Protein AF-X0Y6W5-F1 (afdb_monomer_lite)

Secondary structure (DSSP, 8-state):
-HHHHHHHSTT-EEEEETTEEEEPPPGGGTT-HHHHHHHHHT--S---HHHHHHHHHHHHHHHHH-S-HHHHHHHHHHH-GGGHHHHGGGGG-S-HHHHHHHHHHHHHTT-HHHHHHHHHHHH-TT-TTHHHHHHHHHHHS-HHHHHHHHHHHTT-S-HHHHHHHHHHHHHTT-TTSEEEEETTTEEEEEE-S-SS-EEEEE-SSS-EEEEE--

Radius of gyration: 19.81 Å; chains: 1; bounding box: 41×46×53 Å

Organism: NCBI:txid412755

InterPro domains:
  IPR011989 Armadillo-like helical [G3DSA:1.25.10.10] (43-191)
  IPR016024 Armadillo-type fold [SSF48371] (50-172)

pLDDT: mean 93.1, std 5.04, range [63.0, 98.5]

Sequence (214 aa):
IRNRLNGRWDGTAKAVGPGQIILKVPAKYRGQKQRFVSIVKATYLSETREITRERIKTFVRRLAVSEDKYGGEIALEAIGNESVSKLGALLNSSNEEVRLRAGRCMLNLGSDIGLEALRELAMHKGSAYRIEALEAITSAASRNAAAAISRRLLRDEDFAIRLATYEQLRKLDDIAVTQTLIAHNFYLEEIARTEYTAIFVFRSGQPRIVLFGA

Structure (mmCIF, N/CA/C/O backbone):
data_AF-X0Y6W5-F1
#
_entry.id   AF-X0Y6W5-F1
#
loop_
_atom_site.group_PDB
_atom_site.id
_atom_site.type_symbol
_atom_site.label_atom_id
_atom_site.label_alt_id
_atom_site.label_comp_id
_atom_site.label_asym_id
_atom_site.label_entity_id
_atom_site.label_seq_id
_atom_site.pdbx_PDB_ins_code
_atom_site.Cartn_x
_atom_site.Cartn_y
_atom_site.Cartn_z
_atom_site.occupancy
_atom_site.B_iso_or_equiv
_atom_site.auth_seq_id
_atom_site.auth_comp_id
_atom_site.auth_asym_id
_atom_site.auth_atom_id
_atom_site.pdbx_PDB_model_num
ATOM 1 N N . ILE A 1 1 ? -9.917 16.220 18.759 1.00 83.94 1 ILE A N 1
ATOM 2 C CA . ILE A 1 1 ? -9.266 15.424 17.686 1.00 83.94 1 ILE A CA 1
ATOM 3 C C . ILE A 1 1 ? -7.765 15.708 17.623 1.00 83.94 1 ILE A C 1
ATOM 5 O O . ILE A 1 1 ? -6.995 14.762 17.609 1.00 83.94 1 ILE A O 1
ATOM 9 N N . ARG A 1 2 ? -7.341 16.985 17.712 1.00 89.19 2 ARG A N 1
ATOM 10 C CA . ARG A 1 2 ? -5.928 17.417 17.769 1.00 89.19 2 ARG A CA 1
ATOM 11 C C . ARG A 1 2 ? -5.044 16.541 18.664 1.00 89.19 2 ARG A C 1
ATOM 13 O O . ARG A 1 2 ? -4.097 15.950 18.171 1.00 89.19 2 ARG A O 1
ATOM 20 N N . ASN A 1 3 ? -5.369 16.442 19.958 1.00 88.06 3 ASN A N 1
ATOM 21 C CA . ASN A 1 3 ? -4.549 15.696 20.924 1.00 88.06 3 ASN A CA 1
ATOM 22 C C . ASN A 1 3 ? -4.393 14.224 20.535 1.00 88.06 3 ASN A C 1
ATOM 24 O O . ASN A 1 3 ? -3.321 13.662 20.693 1.00 88.06 3 ASN A O 1
ATOM 28 N N . ARG A 1 4 ? -5.444 13.623 19.974 1.00 85.94 4 ARG A N 1
ATOM 29 C CA . ARG A 1 4 ? -5.427 12.232 19.528 1.00 85.94 4 ARG A CA 1
ATOM 30 C C . ARG A 1 4 ? -4.531 12.030 18.310 1.00 85.94 4 ARG A C 1
ATOM 32 O O . ARG A 1 4 ? -3.738 11.099 18.288 1.00 85.94 4 ARG A O 1
ATOM 39 N N . LEU A 1 5 ? -4.629 12.924 17.325 1.00 89.50 5 LEU A N 1
ATOM 40 C CA . LEU A 1 5 ? -3.749 12.896 16.157 1.00 89.50 5 LEU A CA 1
ATOM 41 C C . LEU A 1 5 ? -2.286 13.088 16.568 1.00 89.50 5 LEU A C 1
ATOM 43 O O . LEU A 1 5 ? -1.440 12.336 16.103 1.00 89.50 5 LEU A O 1
ATOM 47 N N . ASN A 1 6 ? -2.007 14.018 17.487 1.00 90.31 6 ASN A N 1
ATOM 48 C CA . ASN A 1 6 ? -0.650 14.265 17.984 1.00 90.31 6 ASN A CA 1
ATOM 49 C C . ASN A 1 6 ? -0.112 13.126 18.854 1.00 90.31 6 ASN A C 1
ATOM 51 O O . ASN A 1 6 ? 1.069 12.823 18.776 1.00 90.31 6 ASN A O 1
ATOM 55 N N . GLY A 1 7 ? -0.970 12.453 19.629 1.00 86.12 7 GLY A N 1
ATOM 56 C CA . GLY A 1 7 ? -0.582 11.266 20.395 1.00 86.12 7 GLY A CA 1
ATOM 57 C C . GLY A 1 7 ? -0.171 10.086 19.512 1.00 86.12 7 GLY A C 1
ATOM 58 O O . GLY A 1 7 ? 0.551 9.204 19.963 1.00 86.12 7 GLY A O 1
ATOM 59 N N . ARG A 1 8 ? -0.606 10.073 18.247 1.00 85.00 8 ARG A N 1
ATOM 60 C CA . ARG A 1 8 ? -0.233 9.045 17.271 1.00 85.00 8 ARG A CA 1
ATOM 61 C C . ARG A 1 8 ? 0.901 9.474 16.345 1.00 85.00 8 ARG A C 1
ATOM 63 O O . ARG A 1 8 ? 1.757 8.664 16.002 1.00 85.00 8 ARG A O 1
ATOM 70 N N . TRP A 1 9 ? 0.879 10.726 15.910 1.00 88.69 9 TRP A N 1
ATOM 71 C CA . TRP A 1 9 ? 1.876 11.315 15.031 1.00 88.69 9 TRP A CA 1
ATOM 72 C C . TRP A 1 9 ? 2.227 12.698 15.553 1.00 88.69 9 TRP A C 1
ATOM 74 O O . TRP A 1 9 ? 1.458 13.649 15.387 1.00 88.69 9 TRP A O 1
ATOM 84 N N . ASP A 1 10 ? 3.400 12.810 16.161 1.00 88.00 10 ASP A N 1
ATOM 85 C CA . ASP A 1 10 ? 3.821 14.056 16.782 1.00 88.00 10 ASP A CA 1
ATOM 86 C C . ASP A 1 10 ? 3.787 15.242 15.796 1.00 88.00 10 ASP A C 1
ATOM 88 O O . ASP A 1 10 ? 4.093 15.113 14.606 1.00 88.00 10 ASP A O 1
ATOM 92 N N . GLY A 1 11 ? 3.324 16.396 16.282 1.00 87.81 11 GLY A N 1
ATOM 93 C CA . GLY A 1 11 ? 3.225 17.636 15.503 1.00 87.81 11 GLY A CA 1
ATOM 94 C C . GLY A 1 11 ? 2.279 17.611 14.289 1.00 87.81 11 GLY A C 1
ATOM 95 O O . GLY A 1 11 ? 2.376 18.488 13.427 1.00 87.81 11 GLY A O 1
ATOM 96 N N . THR A 1 12 ? 1.373 16.635 14.184 1.00 91.88 12 THR A N 1
ATOM 97 C CA . THR A 1 12 ? 0.496 16.460 13.006 1.00 91.88 12 THR A CA 1
ATOM 98 C C . THR A 1 12 ? -0.679 17.430 12.960 1.00 91.88 12 THR A C 1
ATOM 100 O O . THR A 1 12 ? -1.114 17.816 11.878 1.00 91.88 12 THR A O 1
ATOM 103 N N . ALA A 1 13 ? -1.205 17.847 14.108 1.00 93.50 13 ALA A N 1
ATOM 104 C CA . ALA A 1 13 ? -2.370 18.712 14.209 1.00 93.50 13 ALA A CA 1
ATOM 105 C C . ALA A 1 13 ? -2.086 19.941 15.083 1.00 93.50 13 ALA A C 1
ATOM 107 O O . ALA A 1 13 ? -1.722 19.828 16.258 1.00 93.50 13 ALA A O 1
ATOM 108 N N . LYS A 1 14 ? -2.349 21.131 14.533 1.00 93.94 14 LYS A N 1
ATOM 109 C CA . LYS A 1 14 ? -2.293 22.417 15.242 1.00 93.94 14 LYS A CA 1
ATOM 110 C C . LYS A 1 14 ? -3.687 23.038 15.282 1.00 93.94 14 LYS A C 1
ATOM 112 O O . LYS A 1 14 ? -4.319 23.180 14.242 1.00 93.94 14 LYS A O 1
ATOM 117 N N . ALA A 1 15 ? -4.174 23.401 16.468 1.00 91.81 15 ALA A N 1
ATOM 118 C CA . ALA A 1 15 ? -5.422 24.158 16.576 1.00 91.81 15 ALA A CA 1
ATOM 119 C C . ALA A 1 15 ? -5.181 25.615 16.170 1.00 91.81 15 ALA A C 1
ATOM 121 O O . ALA A 1 15 ? -4.195 26.209 16.605 1.00 91.81 15 ALA A O 1
ATOM 122 N N . VAL A 1 16 ? -6.079 26.159 15.350 1.00 92.81 16 VAL A N 1
ATOM 123 C CA . VAL A 1 16 ? -6.047 27.568 14.917 1.00 92.81 16 VAL A CA 1
ATOM 124 C C . VAL A 1 16 ? -7.314 28.337 15.286 1.00 92.81 16 VAL A C 1
ATOM 126 O O . VAL A 1 16 ? -7.308 29.559 15.249 1.00 92.81 16 VAL A O 1
ATOM 129 N N . GLY A 1 17 ? -8.371 27.640 15.710 1.00 88.88 17 GLY A N 1
ATOM 130 C CA . GLY A 1 17 ? -9.592 28.246 16.234 1.00 88.88 17 GLY A CA 1
ATOM 131 C C . GLY A 1 17 ? -10.587 27.197 16.743 1.00 88.88 17 GLY A C 1
ATOM 132 O O . GLY A 1 17 ? -10.319 25.991 16.648 1.00 88.88 17 GLY A O 1
ATOM 133 N N . PRO A 1 18 ? -11.744 27.624 17.278 1.00 83.44 18 PRO A N 1
ATOM 134 C CA . PRO A 1 18 ? -12.827 26.722 17.657 1.00 83.44 18 PRO A CA 1
ATOM 135 C C . PRO A 1 18 ? -13.292 25.904 16.444 1.00 83.44 18 PRO A C 1
ATOM 137 O O . PRO A 1 18 ? -13.688 26.454 15.422 1.00 83.44 18 PRO A O 1
ATOM 140 N N . GLY A 1 19 ? -13.182 24.576 16.527 1.00 85.25 19 GLY A N 1
ATOM 141 C CA . GLY A 1 19 ? -13.566 23.667 15.438 1.00 85.25 19 GLY A CA 1
ATOM 142 C C . GLY A 1 19 ? -12.595 23.596 14.251 1.00 85.25 19 GLY A C 1
ATOM 143 O O . GLY A 1 19 ? -12.837 22.812 13.337 1.00 85.25 19 GLY A O 1
ATOM 144 N N . GLN A 1 20 ? -11.483 24.340 14.261 1.00 90.81 20 GLN A N 1
ATOM 145 C CA . GLN A 1 20 ? -10.524 24.372 13.152 1.00 90.81 20 GLN A CA 1
ATOM 146 C C . GLN A 1 20 ? -9.129 23.895 13.564 1.00 90.81 20 GLN A C 1
ATOM 148 O O . GLN A 1 20 ? -8.540 24.348 14.553 1.00 90.81 20 GLN A O 1
ATOM 153 N N . ILE A 1 21 ? -8.572 22.995 12.754 1.00 91.62 21 ILE A N 1
ATOM 154 C CA . ILE A 1 21 ? -7.198 22.510 12.888 1.00 91.62 21 ILE A CA 1
ATOM 155 C C . ILE A 1 21 ? -6.483 22.568 11.540 1.00 91.62 21 ILE A C 1
ATOM 157 O O . ILE A 1 21 ? -7.069 22.270 10.502 1.00 91.62 21 ILE A O 1
ATOM 161 N N . ILE A 1 22 ? -5.195 22.892 11.574 1.00 93.06 22 ILE A N 1
ATOM 162 C CA . ILE A 1 22 ? -4.280 22.703 10.451 1.00 93.06 22 ILE A CA 1
ATOM 163 C C . ILE A 1 22 ? -3.611 21.341 10.618 1.00 93.06 22 ILE A C 1
ATOM 165 O O . ILE A 1 22 ? -3.130 21.008 11.706 1.00 93.06 22 ILE A O 1
ATOM 169 N N . LEU A 1 23 ? -3.587 20.563 9.534 1.00 93.38 23 LEU A N 1
ATOM 170 C CA . LEU A 1 23 ? -2.983 19.237 9.488 1.00 93.38 23 LEU A CA 1
ATOM 171 C C . LEU A 1 23 ? -1.698 19.255 8.663 1.00 93.38 23 LEU A C 1
ATOM 173 O O . LEU A 1 23 ? -1.691 19.675 7.508 1.00 93.38 23 LEU A O 1
ATOM 177 N N . LYS A 1 24 ? -0.625 18.723 9.241 1.00 93.88 24 LYS A N 1
ATOM 178 C CA . LYS A 1 24 ? 0.606 18.374 8.535 1.00 93.88 24 LYS A CA 1
ATOM 179 C C . LYS A 1 24 ? 0.581 16.876 8.260 1.00 93.88 24 LYS A C 1
ATOM 181 O O . LYS A 1 24 ? 0.540 16.088 9.194 1.00 93.88 24 LYS A O 1
ATOM 186 N N . VAL A 1 25 ? 0.614 16.473 6.990 1.00 93.19 25 VAL A N 1
ATOM 187 C CA . VAL A 1 25 ? 0.600 15.044 6.630 1.00 93.19 25 VAL A CA 1
ATOM 188 C C . VAL A 1 25 ? 1.861 14.359 7.187 1.00 93.19 25 VAL A C 1
ATOM 190 O O . VAL A 1 25 ? 2.970 14.802 6.861 1.00 93.19 25 VAL A O 1
ATOM 193 N N . PRO A 1 26 ? 1.728 13.288 7.997 1.00 92.00 26 PRO A N 1
ATOM 194 C CA . PRO A 1 26 ? 2.876 12.560 8.529 1.00 92.00 26 PRO A CA 1
ATOM 195 C C . PRO A 1 26 ? 3.751 11.982 7.413 1.00 92.00 26 PRO A C 1
ATOM 197 O O . PRO A 1 26 ? 3.249 11.629 6.345 1.00 92.00 26 PRO A O 1
ATOM 200 N N . ALA A 1 27 ? 5.054 11.816 7.674 1.00 88.06 27 ALA A N 1
ATOM 201 C CA . ALA A 1 27 ? 6.004 11.278 6.693 1.00 88.06 27 ALA A CA 1
ATOM 202 C C . ALA A 1 27 ? 5.527 9.944 6.084 1.00 88.06 27 ALA A C 1
ATOM 204 O O . ALA A 1 27 ? 5.554 9.790 4.864 1.00 88.06 27 ALA A O 1
ATOM 205 N N . LYS A 1 28 ? 4.977 9.056 6.927 1.00 87.38 28 LYS A N 1
ATOM 206 C CA . LYS A 1 28 ? 4.400 7.757 6.541 1.00 87.38 28 LYS A CA 1
ATOM 207 C C . LYS A 1 28 ? 3.274 7.849 5.498 1.00 87.38 28 LYS A C 1
ATOM 209 O O . LYS A 1 28 ? 3.091 6.923 4.723 1.00 87.38 28 LYS A O 1
ATOM 214 N N . TYR A 1 29 ? 2.537 8.960 5.441 1.00 90.75 29 TYR A N 1
ATOM 215 C CA . TYR A 1 29 ? 1.404 9.134 4.524 1.00 90.75 29 TYR A CA 1
ATOM 216 C C . TYR A 1 29 ? 1.663 10.152 3.408 1.00 90.75 29 TYR A C 1
ATOM 218 O O . TYR A 1 29 ? 0.723 10.552 2.722 1.00 90.75 29 TYR A O 1
ATOM 226 N N . ARG A 1 30 ? 2.913 10.580 3.173 1.00 87.25 30 ARG A N 1
ATOM 227 C CA . ARG A 1 30 ? 3.224 11.559 2.109 1.00 87.25 30 ARG A CA 1
ATOM 228 C C . ARG A 1 30 ? 2.730 11.116 0.729 1.00 87.25 30 ARG A C 1
ATOM 230 O O . ARG A 1 30 ? 2.167 11.940 0.011 1.00 87.25 30 ARG A O 1
ATOM 237 N N . GLY A 1 31 ? 2.894 9.832 0.401 1.00 85.25 31 GLY A N 1
ATOM 238 C CA . GLY A 1 31 ? 2.380 9.215 -0.830 1.00 85.25 31 GLY A CA 1
ATOM 239 C C . GLY A 1 31 ? 0.903 8.807 -0.770 1.00 85.25 31 GLY A C 1
ATOM 240 O O . GLY A 1 31 ? 0.337 8.418 -1.780 1.00 85.25 31 GLY A O 1
ATOM 241 N N . GLN A 1 32 ? 0.259 8.921 0.397 1.00 90.62 32 GLN A N 1
ATOM 242 C CA . GLN A 1 32 ? -1.095 8.424 0.667 1.00 90.62 32 GLN A CA 1
ATOM 243 C C . GLN A 1 32 ? -1.970 9.497 1.343 1.00 90.62 32 GLN A C 1
ATOM 245 O O . GLN A 1 32 ? -2.695 9.227 2.305 1.00 90.62 32 GLN A O 1
ATOM 250 N N . LYS A 1 33 ? -1.913 10.743 0.853 1.00 92.44 33 LYS A N 1
ATOM 251 C CA . LYS A 1 33 ? -2.606 11.892 1.474 1.00 92.44 33 LYS A CA 1
ATOM 252 C C . LYS A 1 33 ? -4.109 11.653 1.663 1.00 92.44 33 LYS A C 1
ATOM 254 O O . LYS A 1 33 ? -4.640 11.944 2.730 1.00 92.44 33 LYS A O 1
ATOM 259 N N . GLN A 1 34 ? -4.783 11.086 0.659 1.00 92.69 34 GLN A N 1
ATOM 260 C CA . GLN A 1 34 ? -6.224 10.801 0.726 1.00 92.69 34 GLN A CA 1
ATOM 261 C C . GLN A 1 34 ? -6.565 9.745 1.783 1.00 92.69 34 GLN A C 1
ATOM 263 O O . GLN A 1 34 ? -7.557 9.874 2.504 1.00 92.69 34 GLN A O 1
ATOM 268 N N . ARG A 1 35 ? -5.699 8.737 1.942 1.00 93.62 35 ARG A N 1
ATOM 269 C CA . ARG A 1 35 ? -5.831 7.743 3.009 1.00 93.62 35 ARG A CA 1
ATOM 270 C C . ARG A 1 35 ? -5.732 8.408 4.378 1.00 93.62 35 ARG A C 1
ATOM 272 O O . ARG A 1 35 ? -6.602 8.201 5.215 1.00 93.62 35 ARG A O 1
ATOM 279 N N . PHE A 1 36 ? -4.735 9.273 4.578 1.00 94.50 36 PHE A N 1
ATOM 280 C CA . PHE A 1 36 ? -4.583 10.024 5.826 1.00 94.50 36 PHE A CA 1
ATOM 281 C C . PHE A 1 36 ? -5.810 10.885 6.145 1.00 94.50 36 PHE A C 1
ATOM 283 O O . PHE A 1 36 ? -6.306 10.848 7.269 1.00 94.50 36 PHE A O 1
ATOM 290 N N . VAL A 1 37 ? -6.359 11.601 5.158 1.00 94.31 37 VAL A N 1
ATOM 291 C CA . VAL A 1 37 ? -7.607 12.366 5.333 1.00 94.31 37 VAL A CA 1
ATOM 292 C C . VAL A 1 37 ? -8.763 11.454 5.755 1.00 94.31 37 VAL A C 1
ATOM 294 O O . VAL A 1 37 ? -9.530 11.812 6.647 1.00 94.31 37 VAL A O 1
ATOM 297 N N . SER A 1 38 ? -8.871 10.265 5.163 1.00 95.50 38 SER A N 1
ATOM 298 C CA . SER A 1 38 ? -9.908 9.285 5.510 1.00 95.50 38 SER A CA 1
ATOM 299 C C . SER A 1 38 ? -9.754 8.771 6.946 1.00 95.50 38 SER A C 1
ATOM 301 O O . SER A 1 38 ? -10.737 8.702 7.680 1.00 95.50 38 SER A O 1
ATOM 303 N N . ILE A 1 39 ? -8.521 8.518 7.395 1.00 94.75 39 ILE A N 1
ATOM 304 C CA . ILE A 1 39 ? -8.220 8.134 8.784 1.00 94.75 39 ILE A CA 1
ATOM 305 C C . ILE A 1 39 ? -8.596 9.251 9.759 1.00 94.75 39 ILE A C 1
ATOM 307 O O . ILE A 1 39 ? -9.214 8.994 10.792 1.00 94.75 39 ILE A O 1
ATOM 311 N N . VAL A 1 40 ? -8.265 10.504 9.431 1.00 93.88 40 VAL A N 1
ATOM 312 C CA . VAL A 1 40 ? -8.639 11.660 10.257 1.00 93.88 40 VAL A CA 1
ATOM 313 C C . VAL A 1 40 ? -10.160 11.765 10.376 1.00 93.88 40 VAL A C 1
ATOM 315 O O . VAL A 1 40 ? -10.662 11.942 11.483 1.00 93.88 40 VAL A O 1
ATOM 318 N N . LYS A 1 41 ? -10.903 11.591 9.274 1.00 92.81 41 LYS A N 1
ATOM 319 C CA . LYS A 1 41 ? -12.378 11.584 9.281 1.00 92.81 41 LYS A CA 1
ATOM 320 C C . LYS A 1 41 ? -12.966 10.434 10.107 1.00 92.81 41 LYS A C 1
ATOM 322 O O . LYS A 1 41 ? -14.010 10.611 10.721 1.00 92.81 41 LYS A O 1
ATOM 327 N N . ALA A 1 42 ? -12.293 9.286 10.151 1.00 92.94 42 ALA A N 1
ATOM 328 C CA . ALA A 1 42 ? -12.705 8.119 10.931 1.00 92.94 42 ALA A CA 1
ATOM 329 C C . ALA A 1 42 ? -12.233 8.147 12.402 1.00 92.94 42 ALA A C 1
ATOM 331 O O . ALA A 1 42 ? -12.511 7.220 13.160 1.00 92.94 42 ALA A O 1
ATOM 332 N N . THR A 1 43 ? -11.505 9.184 12.827 1.00 90.44 43 THR A N 1
ATOM 333 C CA . THR A 1 43 ? -10.947 9.277 14.182 1.00 90.44 43 THR A CA 1
ATOM 334 C C . THR A 1 43 ? -11.996 9.761 15.189 1.00 90.44 43 THR A C 1
ATOM 336 O O . THR A 1 43 ? -12.497 10.881 15.094 1.00 90.44 43 THR A O 1
ATOM 339 N N . TYR A 1 44 ? -12.273 8.956 16.217 1.00 82.12 44 TYR A N 1
ATOM 340 C CA . TYR A 1 44 ? -13.248 9.277 17.266 1.00 82.12 44 TYR A CA 1
ATOM 341 C C . TYR A 1 44 ? -12.639 10.058 18.446 1.00 82.12 44 TYR A C 1
ATOM 343 O O . TYR A 1 44 ? -11.449 9.961 18.747 1.00 82.12 44 TYR A O 1
ATOM 351 N N . LEU A 1 45 ? -13.469 10.855 19.130 1.00 74.25 45 LEU A N 1
ATOM 352 C CA . LEU A 1 45 ? -13.055 11.704 20.260 1.00 74.25 45 LEU A CA 1
ATOM 353 C C . LEU A 1 45 ? -13.178 11.024 21.626 1.00 74.25 45 LEU A C 1
ATOM 355 O O . LEU A 1 45 ? -12.336 11.266 22.487 1.00 74.25 45 LEU A O 1
ATOM 359 N N . SER A 1 46 ? -14.204 10.192 21.806 1.00 63.00 46 SER A N 1
ATOM 360 C CA . SER A 1 46 ? -14.577 9.612 23.100 1.00 63.00 46 SER A CA 1
ATOM 361 C C . SER A 1 46 ? -14.471 8.094 23.046 1.00 63.00 46 SER A C 1
ATOM 363 O O . SER A 1 46 ? -15.095 7.458 22.185 1.00 63.00 46 SER A O 1
ATOM 365 N N . GLU A 1 47 ? -13.675 7.529 23.952 1.00 68.94 47 GLU A N 1
ATOM 366 C CA . GLU A 1 47 ? -13.382 6.099 24.011 1.00 68.94 47 GLU A CA 1
ATOM 367 C C . GLU A 1 47 ? -13.246 5.635 25.458 1.00 68.94 47 GLU A C 1
ATOM 369 O O . GLU A 1 47 ? -12.270 5.945 26.138 1.00 68.94 47 GLU A O 1
ATOM 374 N N . THR A 1 48 ? -14.229 4.865 25.922 1.00 84.94 48 THR A N 1
ATOM 375 C CA . THR A 1 48 ? -13.972 3.869 26.963 1.00 84.94 48 THR A CA 1
ATOM 376 C C . THR A 1 48 ? -13.419 2.611 26.295 1.00 84.94 48 THR A C 1
ATOM 378 O O . THR A 1 48 ? -13.647 2.377 25.102 1.00 84.94 48 THR A O 1
ATOM 381 N N . ARG A 1 49 ? -12.704 1.774 27.054 1.00 85.69 49 ARG A N 1
ATOM 382 C CA . ARG A 1 49 ? -12.138 0.519 26.529 1.00 85.69 49 ARG A CA 1
ATOM 383 C C . ARG A 1 49 ? -13.225 -0.395 25.958 1.00 85.69 49 ARG A C 1
ATOM 385 O O . ARG A 1 49 ? -12.998 -1.080 24.963 1.00 85.69 49 ARG A O 1
ATOM 392 N N . GLU A 1 50 ? -14.407 -0.381 26.559 1.00 89.12 50 GLU A N 1
ATOM 393 C CA . GLU A 1 50 ? -15.578 -1.148 26.141 1.00 89.12 50 GLU A CA 1
ATOM 394 C C . GLU A 1 50 ? -16.079 -0.679 24.770 1.00 89.12 50 GLU A C 1
ATOM 396 O O . GLU A 1 50 ? -16.235 -1.497 23.863 1.00 89.12 50 GLU A O 1
ATOM 401 N N . ILE A 1 51 ? -16.237 0.636 24.574 1.00 90.12 51 ILE A N 1
ATOM 402 C CA . ILE A 1 51 ? -16.675 1.209 23.291 1.00 90.12 51 ILE A CA 1
ATOM 403 C C . ILE A 1 51 ? -15.659 0.901 22.187 1.00 90.12 51 ILE A C 1
ATOM 405 O O . ILE A 1 51 ? -16.049 0.525 21.080 1.00 90.12 51 ILE A O 1
ATOM 409 N N . THR A 1 52 ? -14.360 1.020 22.471 1.00 90.69 52 THR A N 1
ATOM 410 C CA . THR A 1 52 ? -13.311 0.686 21.497 1.00 90.69 52 THR A CA 1
ATOM 411 C C . THR A 1 52 ? -13.378 -0.788 21.100 1.00 90.69 52 THR A C 1
ATOM 413 O O . THR A 1 52 ? -13.350 -1.099 19.909 1.00 90.69 52 THR A O 1
ATOM 416 N N . ARG A 1 53 ? -13.540 -1.710 22.058 1.00 92.38 53 ARG A N 1
ATOM 417 C CA . ARG A 1 53 ? -13.670 -3.148 21.760 1.00 92.38 53 ARG A CA 1
ATOM 418 C C . ARG A 1 53 ? -14.871 -3.447 20.864 1.00 92.38 53 ARG A C 1
ATOM 420 O O . ARG A 1 53 ? -14.721 -4.196 19.899 1.00 92.38 53 ARG A O 1
ATOM 427 N N . GLU A 1 54 ? -16.030 -2.852 21.137 1.00 93.44 54 GLU A N 1
ATOM 428 C CA . GLU A 1 54 ? -17.226 -3.046 20.305 1.00 93.44 54 GLU A CA 1
ATOM 429 C C . GLU A 1 54 ? -17.076 -2.430 18.907 1.00 93.44 54 GLU A C 1
ATOM 431 O O . GLU A 1 54 ? -17.471 -3.040 17.908 1.00 93.44 54 GLU A O 1
ATOM 436 N N . ARG A 1 55 ? -16.408 -1.275 18.793 1.00 94.00 55 ARG A N 1
ATOM 437 C CA . ARG A 1 55 ? -16.053 -0.687 17.492 1.00 94.00 55 ARG A CA 1
ATOM 438 C C . ARG A 1 55 ? -15.115 -1.588 16.698 1.00 94.00 55 ARG A C 1
ATOM 440 O O . ARG A 1 55 ? -15.381 -1.836 15.526 1.00 94.00 55 ARG A O 1
ATOM 447 N N . ILE A 1 56 ? -14.062 -2.121 17.323 1.00 95.56 56 ILE A N 1
ATOM 448 C CA . ILE A 1 56 ? -13.138 -3.056 16.665 1.00 95.56 56 ILE A CA 1
ATOM 449 C C . ILE A 1 56 ? -13.912 -4.266 16.140 1.00 95.56 56 ILE A C 1
ATOM 451 O O . ILE A 1 56 ? -13.779 -4.595 14.965 1.00 95.56 56 ILE A O 1
ATOM 455 N N . LYS A 1 57 ? -14.763 -4.898 16.961 1.00 96.06 57 LYS A N 1
ATOM 456 C CA . LYS A 1 57 ? -15.603 -6.028 16.519 1.00 96.06 57 LYS A CA 1
ATOM 457 C C . LYS A 1 57 ? -16.473 -5.652 15.317 1.00 96.06 57 LYS A C 1
ATOM 459 O O . LYS A 1 57 ? -16.518 -6.391 14.335 1.00 96.06 57 LYS A O 1
ATOM 464 N N . THR A 1 58 ? -17.122 -4.491 15.380 1.00 96.06 58 THR A N 1
ATOM 465 C CA . THR A 1 58 ? -17.995 -3.985 14.314 1.00 96.06 58 THR A CA 1
ATOM 466 C C . THR A 1 58 ? -17.230 -3.785 13.009 1.00 96.06 58 THR A C 1
ATOM 468 O O . THR A 1 58 ? -17.661 -4.266 11.962 1.00 96.06 58 THR A O 1
ATOM 471 N N . PHE A 1 59 ? -16.074 -3.122 13.050 1.00 97.06 59 PHE A N 1
ATOM 472 C CA . PHE A 1 59 ? -15.303 -2.840 11.841 1.00 97.06 59 PHE A CA 1
ATOM 473 C C . PHE A 1 59 ? -14.553 -4.058 11.303 1.00 97.06 59 PHE A C 1
ATOM 475 O O . PHE A 1 59 ? -14.429 -4.183 10.089 1.00 97.06 59 PHE A O 1
ATOM 482 N N . VAL A 1 60 ? -14.136 -4.995 12.160 1.00 97.50 60 VAL A N 1
ATOM 483 C CA . VAL A 1 60 ? -13.618 -6.306 11.732 1.00 97.50 60 VAL A CA 1
ATOM 484 C C . VAL A 1 60 ? -14.692 -7.072 10.967 1.00 97.50 60 VAL A C 1
ATOM 486 O O . VAL A 1 60 ? -14.429 -7.558 9.870 1.00 97.50 60 VAL A O 1
ATOM 489 N N . ARG A 1 61 ? -15.928 -7.114 11.485 1.00 96.69 61 ARG A N 1
ATOM 490 C CA . ARG A 1 61 ? -17.059 -7.716 10.766 1.00 96.69 61 ARG A CA 1
ATOM 491 C C . ARG A 1 61 ? -17.329 -6.989 9.449 1.00 96.69 61 ARG A C 1
ATOM 493 O O . ARG A 1 61 ? -17.524 -7.642 8.431 1.00 96.69 61 ARG A O 1
ATOM 500 N N . ARG A 1 62 ? -17.302 -5.653 9.448 1.00 96.88 62 ARG A N 1
ATOM 501 C CA . ARG A 1 62 ? -17.477 -4.853 8.228 1.00 96.88 62 ARG A CA 1
ATOM 502 C C . ARG A 1 62 ? -16.424 -5.196 7.173 1.00 96.88 62 ARG A C 1
ATOM 504 O O . ARG A 1 62 ? -16.790 -5.470 6.040 1.00 96.88 62 ARG A O 1
ATOM 511 N N . LEU A 1 63 ? -15.147 -5.250 7.548 1.00 97.38 63 LEU A N 1
ATOM 512 C CA . LEU A 1 63 ? -14.061 -5.633 6.643 1.00 97.38 63 LEU A CA 1
ATOM 513 C C . LEU A 1 63 ? -14.250 -7.065 6.118 1.00 97.38 63 LEU A C 1
ATOM 515 O O . LEU A 1 63 ? -14.004 -7.313 4.946 1.00 97.38 63 LEU A O 1
ATOM 519 N N . ALA A 1 64 ? -14.739 -7.987 6.950 1.00 97.00 64 ALA A N 1
ATOM 520 C CA . ALA A 1 64 ? -14.912 -9.387 6.574 1.00 97.00 64 ALA A CA 1
ATOM 521 C C . ALA A 1 64 ? -16.059 -9.639 5.579 1.00 97.00 64 ALA A C 1
ATOM 523 O O . ALA A 1 64 ? -15.887 -10.435 4.659 1.00 97.00 64 ALA A O 1
ATOM 524 N N . VAL A 1 65 ? -17.228 -9.013 5.772 1.00 95.69 65 VAL A N 1
ATOM 525 C CA . VAL A 1 65 ? -18.458 -9.410 5.050 1.00 95.69 65 VAL A CA 1
ATOM 526 C C . VAL A 1 65 ? -19.232 -8.270 4.383 1.00 95.69 65 VAL A C 1
ATOM 528 O O . VAL A 1 65 ? -20.187 -8.542 3.666 1.00 95.69 65 VAL A O 1
ATOM 531 N N . SER A 1 66 ? -18.874 -7.003 4.607 1.00 94.00 66 SER A N 1
ATOM 532 C CA . SER A 1 66 ? -19.572 -5.869 3.980 1.00 94.00 66 SER A CA 1
ATOM 533 C C . SER A 1 66 ? -19.098 -5.627 2.545 1.00 94.00 66 SER A C 1
ATOM 535 O O . SER A 1 66 ? -17.999 -6.026 2.156 1.00 94.00 66 SER A O 1
ATOM 537 N N . GLU A 1 67 ? -19.904 -4.900 1.775 1.00 92.19 67 GLU A N 1
ATOM 538 C CA . GLU A 1 67 ? -19.466 -4.274 0.525 1.00 92.19 67 GLU A CA 1
ATOM 539 C C . GLU A 1 67 ? -18.439 -3.164 0.796 1.00 92.19 67 GLU A C 1
ATOM 541 O O . GLU A 1 67 ? -17.395 -3.115 0.150 1.00 92.19 67 GLU A O 1
ATOM 546 N N . ASP A 1 68 ? -18.658 -2.333 1.826 1.00 94.12 68 ASP A N 1
ATOM 547 C CA . ASP A 1 68 ? -17.713 -1.278 2.211 1.00 94.12 68 ASP A CA 1
ATOM 548 C C . ASP A 1 68 ? -16.612 -1.807 3.142 1.00 94.12 68 ASP A C 1
ATOM 550 O O . ASP A 1 68 ? -16.519 -1.456 4.328 1.00 94.12 68 ASP A O 1
ATOM 554 N N . LYS A 1 69 ? -15.760 -2.680 2.597 1.00 95.75 69 LYS A N 1
ATOM 555 C CA . LYS A 1 69 ? -14.588 -3.200 3.313 1.00 95.75 69 LYS A CA 1
ATOM 556 C C . LYS A 1 69 ? -13.525 -2.122 3.528 1.00 95.75 69 LYS A C 1
ATOM 558 O O . LYS A 1 69 ? -12.835 -2.148 4.546 1.00 95.75 69 LYS A O 1
ATOM 563 N N . TYR A 1 70 ? -13.418 -1.158 2.608 1.00 94.75 70 TYR A N 1
ATOM 564 C CA . TYR A 1 70 ? -12.483 -0.034 2.718 1.00 94.75 70 TYR A CA 1
ATOM 565 C C . TYR A 1 70 ? -12.795 0.855 3.927 1.00 94.75 70 TYR A C 1
ATOM 567 O O . TYR A 1 70 ? -11.895 1.185 4.696 1.00 94.75 70 TYR A O 1
ATOM 575 N N . GLY A 1 71 ? -14.064 1.192 4.160 1.00 95.62 71 GLY A N 1
ATOM 576 C CA . GLY A 1 71 ? -14.476 1.943 5.343 1.00 95.62 71 GLY A CA 1
ATOM 577 C C . GLY A 1 71 ? -14.164 1.203 6.646 1.00 95.62 71 GLY A C 1
ATOM 578 O O . GLY A 1 71 ? -13.732 1.826 7.617 1.00 95.62 71 GLY A O 1
ATOM 579 N N . GLY A 1 72 ? -14.320 -0.128 6.666 1.00 96.56 72 GLY A N 1
ATOM 580 C CA . GLY A 1 72 ? -13.901 -0.970 7.794 1.00 96.56 72 GLY A CA 1
ATOM 581 C C . GLY A 1 72 ? -12.391 -0.915 8.041 1.00 96.56 72 GLY A C 1
ATOM 582 O O . GLY A 1 72 ? -11.955 -0.694 9.168 1.00 96.56 72 GLY A O 1
ATOM 583 N N . GLU A 1 73 ? -11.599 -1.040 6.979 1.00 97.44 73 GLU A N 1
ATOM 584 C CA . GLU A 1 73 ? -10.138 -0.931 7.003 1.00 97.44 73 GLU A CA 1
ATOM 585 C C . GLU A 1 73 ? -9.664 0.424 7.555 1.00 97.44 73 GLU A C 1
ATOM 587 O O . GLU A 1 73 ? -8.864 0.469 8.487 1.00 97.44 73 GLU A O 1
ATOM 592 N N . ILE A 1 74 ? -10.202 1.532 7.036 1.00 97.38 74 ILE A N 1
ATOM 593 C CA . ILE A 1 74 ? -9.847 2.888 7.478 1.00 97.38 74 ILE A CA 1
ATOM 594 C C . ILE A 1 74 ? -10.230 3.122 8.940 1.00 97.38 74 ILE A C 1
ATOM 596 O O . ILE A 1 74 ? -9.464 3.740 9.680 1.00 97.38 74 ILE A O 1
ATOM 600 N N . ALA A 1 75 ? -11.389 2.627 9.376 1.00 96.06 75 ALA A N 1
ATOM 601 C CA . ALA A 1 75 ? -11.826 2.776 10.758 1.00 96.06 75 ALA A CA 1
ATOM 602 C C . ALA A 1 75 ? -10.942 1.985 11.737 1.00 96.06 75 ALA A C 1
ATOM 604 O O . ALA A 1 75 ? -10.577 2.507 12.791 1.00 96.06 75 ALA A O 1
ATOM 605 N N . LEU A 1 76 ? -10.540 0.759 11.383 1.00 96.50 76 LEU A N 1
ATOM 606 C CA 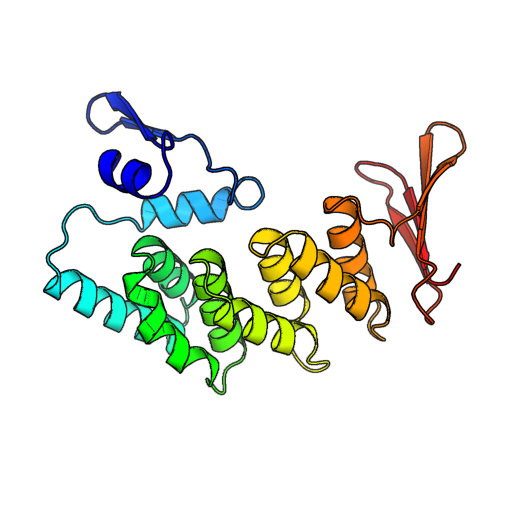. LEU A 1 76 ? -9.603 -0.040 12.185 1.00 96.50 76 LEU A CA 1
ATOM 607 C C . LEU A 1 76 ? -8.225 0.616 12.239 1.00 96.50 76 LEU A C 1
ATOM 609 O O . LEU A 1 76 ? -7.641 0.749 13.317 1.00 96.50 76 LEU A O 1
ATOM 613 N N . GLU A 1 77 ? -7.746 1.120 11.101 1.00 95.62 77 GLU A N 1
ATOM 614 C CA . GLU A 1 77 ? -6.502 1.873 11.057 1.00 95.62 77 GLU A CA 1
ATOM 615 C C . GLU A 1 77 ? -6.598 3.132 11.916 1.00 95.62 77 GLU A C 1
ATOM 617 O O . GLU A 1 77 ? -5.635 3.428 12.612 1.00 95.62 77 GLU A O 1
ATOM 622 N N . ALA A 1 78 ? -7.730 3.844 11.941 1.00 94.12 78 ALA A N 1
ATOM 623 C CA . ALA A 1 78 ? -7.951 5.022 12.785 1.00 94.12 78 ALA A CA 1
ATOM 624 C C . ALA A 1 78 ? -7.952 4.707 14.289 1.00 94.12 78 ALA A C 1
ATOM 626 O O . ALA A 1 78 ? -7.403 5.497 15.063 1.00 94.12 78 ALA A O 1
ATOM 627 N N . ILE A 1 79 ? -8.498 3.554 14.690 1.00 92.94 79 ILE A N 1
ATOM 628 C CA . ILE A 1 79 ? -8.435 3.061 16.075 1.00 92.94 79 ILE A CA 1
ATOM 629 C C . ILE A 1 79 ? -6.978 2.805 16.481 1.00 92.94 79 ILE A C 1
ATOM 631 O O . ILE A 1 79 ? -6.544 3.279 17.528 1.00 92.94 79 ILE A O 1
ATOM 635 N N . GLY A 1 80 ? -6.194 2.144 15.625 1.00 91.81 80 GLY A N 1
ATOM 636 C CA . GLY A 1 80 ? -4.768 1.913 15.856 1.00 91.81 80 GLY A CA 1
ATOM 637 C C . GLY A 1 80 ? -4.447 0.496 16.338 1.00 91.81 80 GLY A C 1
ATOM 638 O O . GLY A 1 80 ? -5.164 -0.457 16.028 1.00 91.81 80 GLY A O 1
ATOM 639 N N . ASN A 1 81 ? -3.350 0.353 17.089 1.00 91.69 81 ASN A N 1
ATOM 640 C CA . ASN A 1 81 ? -2.731 -0.943 17.410 1.00 91.69 81 ASN A CA 1
ATOM 641 C C . ASN A 1 81 ? -3.639 -1.914 18.180 1.00 91.69 81 ASN A C 1
ATOM 643 O O . ASN A 1 81 ? -3.469 -3.125 18.074 1.00 91.69 81 ASN A O 1
ATOM 647 N N . GLU A 1 82 ? -4.648 -1.408 18.890 1.00 91.56 82 GLU A N 1
ATOM 648 C CA . GLU A 1 82 ? -5.644 -2.232 19.588 1.00 91.56 82 GLU A CA 1
ATOM 649 C C . GLU A 1 82 ? -6.424 -3.153 18.629 1.00 91.56 82 GLU A C 1
ATOM 651 O O . GLU A 1 82 ? -6.880 -4.226 19.028 1.00 91.56 82 GLU A O 1
ATOM 656 N N . SER A 1 83 ? -6.532 -2.778 17.348 1.00 93.50 83 SER A N 1
ATOM 657 C CA . SER A 1 83 ? -7.214 -3.569 16.316 1.00 93.50 83 SER A CA 1
ATOM 658 C C . SER A 1 83 ? -6.382 -4.732 15.754 1.00 93.50 83 SER A C 1
ATOM 660 O O . SER A 1 83 ? -6.960 -5.693 15.240 1.00 93.50 83 SER A O 1
ATOM 662 N N . VAL A 1 84 ? -5.047 -4.698 15.883 1.00 94.06 84 VAL A N 1
ATOM 663 C CA . VAL A 1 84 ? -4.120 -5.637 15.213 1.00 94.06 84 VAL A CA 1
ATOM 664 C C . VAL A 1 84 ? -4.416 -7.090 15.581 1.00 94.06 84 VAL A C 1
ATOM 666 O O . VAL A 1 84 ? -4.483 -7.949 14.705 1.00 94.06 84 VAL A O 1
ATOM 669 N N . SER A 1 85 ? -4.679 -7.360 16.863 1.00 91.19 85 SER A N 1
ATOM 670 C CA . SER A 1 85 ? -4.974 -8.717 17.348 1.00 91.19 85 SER A CA 1
ATOM 671 C C . SER A 1 85 ? -6.209 -9.345 16.689 1.00 91.19 85 SER A C 1
ATOM 673 O O . SER A 1 85 ? -6.246 -10.552 16.469 1.00 91.19 85 SER A O 1
ATOM 675 N N . LYS A 1 86 ? -7.222 -8.538 16.351 1.00 94.38 86 LYS A N 1
ATOM 676 C CA . LYS A 1 86 ? -8.459 -9.016 15.717 1.00 94.38 86 LYS A CA 1
ATOM 677 C C . LYS A 1 86 ? -8.354 -9.085 14.196 1.00 94.38 86 LYS A C 1
ATOM 679 O O . LYS A 1 86 ? -9.044 -9.903 13.595 1.00 94.38 86 LYS A O 1
ATOM 684 N N . LEU A 1 87 ? -7.482 -8.280 13.589 1.00 95.12 87 LEU A N 1
ATOM 685 C CA . LEU A 1 87 ? -7.205 -8.318 12.151 1.00 95.12 87 LEU A CA 1
ATOM 686 C C . LEU A 1 87 ? -6.511 -9.616 11.720 1.00 95.12 87 LEU A C 1
ATOM 688 O O . LEU A 1 87 ? -6.799 -10.108 10.634 1.00 95.12 87 LEU A O 1
ATOM 692 N N . GLY A 1 88 ? -5.668 -10.206 12.575 1.00 93.88 88 GLY A N 1
ATOM 693 C CA . GLY A 1 88 ? -4.927 -11.432 12.247 1.00 93.88 88 GLY A CA 1
ATOM 694 C C . GLY A 1 88 ? -5.815 -12.603 11.806 1.00 93.88 88 GLY A C 1
ATOM 695 O O . GLY A 1 88 ? -5.448 -13.343 10.901 1.00 93.88 88 GLY A O 1
ATOM 696 N N . ALA A 1 89 ? -7.025 -12.728 12.362 1.00 92.75 89 ALA A N 1
ATOM 697 C CA . ALA A 1 89 ? -7.975 -13.771 11.962 1.00 92.75 89 ALA A CA 1
ATOM 698 C C . ALA A 1 89 ? -8.453 -13.630 10.503 1.00 92.75 89 ALA A C 1
ATOM 700 O O . ALA A 1 89 ? -8.776 -14.626 9.859 1.00 92.75 89 ALA A O 1
ATOM 701 N N . LEU A 1 90 ? -8.483 -12.405 9.967 1.00 97.12 90 LEU A N 1
ATOM 702 C CA . LEU A 1 90 ? -8.938 -12.122 8.603 1.00 97.12 90 LEU A CA 1
ATOM 703 C C . LEU A 1 90 ? -7.886 -12.468 7.544 1.00 97.12 90 LEU A C 1
ATOM 705 O O . LEU A 1 90 ? -8.234 -12.606 6.373 1.00 97.12 90 LEU A O 1
ATOM 709 N N . LEU A 1 91 ? -6.623 -12.654 7.944 1.00 96.75 91 LEU A N 1
ATOM 710 C CA . LEU A 1 91 ? -5.549 -13.065 7.036 1.00 96.75 91 LEU A CA 1
ATOM 711 C C . LEU A 1 91 ? -5.741 -14.489 6.502 1.00 96.75 91 LEU A C 1
ATOM 713 O O . LEU A 1 91 ? -5.219 -14.801 5.444 1.00 96.75 91 LEU A O 1
ATOM 717 N N . ASN A 1 92 ? -6.547 -15.317 7.171 1.00 94.50 92 ASN A N 1
ATOM 718 C CA . ASN A 1 92 ? -6.905 -16.665 6.716 1.00 94.50 92 ASN A CA 1
ATOM 719 C C . ASN A 1 92 ? -8.274 -16.720 6.012 1.00 94.50 92 ASN A C 1
ATOM 721 O O . ASN A 1 92 ? -8.818 -17.800 5.790 1.00 94.50 92 ASN A O 1
ATOM 725 N N . SER A 1 93 ? -8.872 -15.568 5.690 1.00 96.75 93 SER A N 1
ATOM 726 C CA . SER A 1 93 ? -10.142 -15.517 4.958 1.00 96.75 93 SER A CA 1
ATOM 727 C C . SER A 1 93 ? -10.003 -16.166 3.582 1.00 96.75 93 SER A C 1
ATOM 729 O O . SER A 1 93 ? -8.999 -15.953 2.904 1.00 96.75 93 SER A O 1
ATOM 731 N N . SER A 1 94 ? -11.029 -16.881 3.115 1.00 95.06 94 SER A N 1
ATOM 732 C CA . SER A 1 94 ? -11.076 -17.387 1.736 1.00 95.06 94 SER A CA 1
ATOM 733 C C . SER A 1 94 ? -11.150 -16.258 0.701 1.00 95.06 94 SER A C 1
ATOM 735 O O . SER A 1 94 ? -10.691 -16.425 -0.427 1.00 95.06 94 SER A O 1
ATOM 737 N N . ASN A 1 95 ? -11.656 -15.085 1.091 1.00 96.75 95 ASN A N 1
ATOM 738 C CA . ASN A 1 95 ? -11.747 -13.912 0.230 1.00 96.75 95 ASN A CA 1
ATOM 739 C C . ASN A 1 95 ? -10.415 -13.136 0.205 1.00 96.75 95 ASN A C 1
ATOM 741 O O . ASN A 1 95 ? -9.988 -12.585 1.223 1.00 96.75 95 ASN A O 1
ATOM 745 N N . GLU A 1 96 ? -9.786 -13.055 -0.970 1.00 96.94 96 GLU A N 1
ATOM 746 C CA . GLU A 1 96 ? -8.521 -12.336 -1.184 1.00 96.94 96 GLU A CA 1
ATOM 747 C C . GLU A 1 96 ? -8.586 -10.845 -0.851 1.00 96.94 96 GLU A C 1
ATOM 749 O O . GLU A 1 96 ? -7.647 -10.316 -0.257 1.00 96.94 96 GLU A O 1
ATOM 754 N N . GLU A 1 97 ? -9.698 -10.174 -1.158 1.00 97.62 97 GLU A N 1
ATOM 755 C CA . GLU A 1 97 ? -9.889 -8.757 -0.839 1.00 97.62 97 GLU A CA 1
ATOM 756 C C . GLU A 1 97 ? -9.814 -8.530 0.676 1.00 97.62 97 GLU A C 1
ATOM 758 O O . GLU A 1 97 ? -9.213 -7.570 1.159 1.00 97.62 97 GLU A O 1
ATOM 763 N N . VAL A 1 98 ? -10.405 -9.444 1.450 1.00 98.25 98 VAL A N 1
ATOM 764 C CA . VAL A 1 98 ? -10.384 -9.391 2.916 1.00 98.25 98 VAL A CA 1
ATOM 765 C C . VAL A 1 98 ? -8.953 -9.554 3.427 1.00 98.25 98 VAL A C 1
ATOM 767 O O . VAL A 1 98 ? -8.521 -8.759 4.266 1.00 98.25 98 VAL A O 1
ATOM 770 N N . ARG A 1 99 ? -8.198 -10.525 2.888 1.00 98.12 99 ARG A N 1
ATOM 771 C CA . ARG A 1 99 ? -6.785 -10.741 3.248 1.00 98.12 99 ARG A CA 1
ATOM 772 C C . ARG A 1 99 ? -5.931 -9.517 2.927 1.00 98.12 99 ARG A C 1
ATOM 774 O O . ARG A 1 99 ? -5.181 -9.058 3.786 1.00 98.12 99 ARG A O 1
ATOM 781 N N . LEU A 1 100 ? -6.098 -8.945 1.734 1.00 98.44 100 LEU A N 1
ATOM 782 C CA . LEU A 1 100 ? -5.392 -7.745 1.284 1.00 98.44 100 LEU A CA 1
ATOM 783 C C . LEU A 1 100 ? -5.622 -6.569 2.234 1.00 98.44 100 LEU A C 1
ATOM 785 O O . LEU A 1 100 ? -4.674 -5.942 2.705 1.00 98.44 100 LEU A O 1
ATOM 789 N N . ARG A 1 101 ? -6.888 -6.266 2.534 1.00 98.19 101 ARG A N 1
ATOM 790 C CA . ARG A 1 101 ? -7.254 -5.119 3.373 1.00 98.19 101 ARG A CA 1
ATOM 791 C C . ARG A 1 101 ? -6.791 -5.298 4.812 1.00 98.19 101 ARG A C 1
ATOM 793 O O . ARG A 1 101 ? -6.266 -4.354 5.403 1.00 98.19 101 ARG A O 1
ATOM 800 N N . ALA A 1 102 ? -6.934 -6.504 5.361 1.00 98.31 102 ALA A N 1
ATOM 801 C CA . ALA A 1 102 ? -6.427 -6.828 6.688 1.00 98.31 102 ALA A CA 1
ATOM 802 C C . ALA A 1 102 ? -4.896 -6.701 6.748 1.00 98.31 102 ALA A C 1
ATOM 804 O O . ALA A 1 102 ? -4.383 -6.010 7.630 1.00 98.31 102 ALA A O 1
ATOM 805 N N . GLY A 1 103 ? -4.178 -7.267 5.771 1.00 98.31 103 GLY A N 1
ATOM 806 C CA . GLY A 1 103 ? -2.721 -7.175 5.658 1.00 98.31 103 GLY A CA 1
ATOM 807 C C . GLY A 1 103 ? -2.231 -5.733 5.523 1.00 98.31 103 GLY A C 1
ATOM 808 O O . GLY A 1 103 ? -1.340 -5.314 6.262 1.00 98.31 103 GLY A O 1
ATOM 809 N N . ARG A 1 104 ? -2.875 -4.925 4.670 1.00 97.94 104 ARG A N 1
ATOM 810 C CA . ARG A 1 104 ? -2.568 -3.493 4.502 1.00 97.94 104 ARG A CA 1
ATOM 811 C C . ARG A 1 104 ? -2.802 -2.694 5.775 1.00 97.94 104 ARG A C 1
ATOM 813 O O . ARG A 1 104 ? -1.930 -1.918 6.164 1.00 97.94 104 ARG A O 1
ATOM 820 N N . CYS A 1 105 ? -3.930 -2.902 6.451 1.00 97.88 105 CYS A N 1
ATOM 821 C CA . CYS A 1 105 ? -4.198 -2.259 7.735 1.00 97.88 105 CYS A CA 1
ATOM 822 C C . CYS A 1 105 ? -3.138 -2.650 8.777 1.00 97.88 105 CYS A C 1
ATOM 824 O O . CYS A 1 105 ? -2.569 -1.783 9.435 1.00 97.88 105 CYS A O 1
ATOM 826 N N . MET A 1 106 ? -2.818 -3.941 8.900 1.00 97.94 106 MET A N 1
ATOM 827 C CA . MET A 1 106 ? -1.805 -4.437 9.836 1.00 97.94 106 MET A CA 1
ATOM 828 C C . MET A 1 106 ? -0.413 -3.866 9.541 1.00 97.94 106 MET A C 1
ATOM 830 O O . MET A 1 106 ? 0.256 -3.396 10.462 1.00 97.94 106 MET A O 1
ATOM 834 N N . LEU A 1 107 ? -0.003 -3.806 8.272 1.00 97.19 107 LEU A N 1
ATOM 835 C CA . LEU A 1 107 ? 1.269 -3.208 7.864 1.00 97.19 107 LEU A CA 1
ATOM 836 C C . LEU A 1 107 ? 1.316 -1.698 8.167 1.00 97.19 107 LEU A C 1
ATOM 838 O O . LEU A 1 107 ? 2.300 -1.179 8.701 1.00 97.19 107 LEU A O 1
ATOM 842 N N . ASN A 1 108 ? 0.223 -0.973 7.922 1.00 95.00 108 ASN A N 1
ATOM 843 C CA . ASN A 1 108 ? 0.113 0.439 8.296 1.00 95.00 108 ASN A CA 1
ATOM 844 C C . ASN A 1 108 ? 0.131 0.666 9.816 1.00 95.00 108 ASN A C 1
ATOM 846 O O . ASN A 1 108 ? 0.507 1.751 10.273 1.00 95.00 108 ASN A O 1
ATOM 850 N N . LEU A 1 109 ? -0.201 -0.349 10.607 1.00 93.75 109 LEU A N 1
ATOM 851 C CA . LEU A 1 109 ? -0.063 -0.352 12.064 1.00 93.75 109 LEU A CA 1
ATOM 852 C C . LEU A 1 109 ? 1.303 -0.876 12.543 1.00 93.75 109 LEU A C 1
ATOM 854 O O . LEU A 1 109 ? 1.576 -0.856 13.737 1.00 93.75 109 LEU A O 1
ATOM 858 N N . GLY A 1 110 ? 2.195 -1.257 11.622 1.00 93.19 110 GLY A N 1
ATOM 859 C CA . GLY A 1 110 ? 3.560 -1.694 11.927 1.00 93.19 110 GLY A CA 1
ATOM 860 C C . GLY A 1 110 ? 3.683 -3.177 12.277 1.00 93.19 110 GLY A C 1
ATOM 861 O O . GLY A 1 110 ? 4.639 -3.558 12.938 1.00 93.19 110 GLY A O 1
ATOM 862 N N . SER A 1 111 ? 2.720 -4.008 11.874 1.00 95.31 111 SER A N 1
ATOM 863 C CA . SER A 1 111 ? 2.781 -5.457 12.070 1.00 95.31 111 SER A CA 1
ATOM 864 C C . SER A 1 111 ? 3.418 -6.156 10.867 1.00 95.31 111 SER A C 1
ATOM 866 O O . SER A 1 111 ? 2.874 -6.113 9.761 1.00 95.31 111 SER A O 1
ATOM 868 N N . ASP A 1 112 ? 4.516 -6.876 11.108 1.00 94.44 112 ASP A N 1
ATOM 869 C CA . ASP A 1 112 ? 5.207 -7.680 10.089 1.00 94.44 112 ASP A CA 1
ATOM 870 C C . ASP A 1 112 ? 4.362 -8.857 9.582 1.00 94.44 112 ASP A C 1
ATOM 872 O O . ASP A 1 112 ? 4.498 -9.272 8.436 1.00 94.44 112 ASP A O 1
ATOM 876 N N . ILE A 1 113 ? 3.404 -9.341 10.378 1.00 96.12 113 ILE A N 1
ATOM 877 C CA . ILE A 1 113 ? 2.443 -10.363 9.933 1.00 96.12 113 ILE A CA 1
ATOM 878 C C . ILE A 1 113 ? 1.625 -9.839 8.736 1.00 96.12 113 ILE A C 1
ATOM 880 O O . ILE A 1 113 ? 1.349 -10.575 7.791 1.00 96.12 113 ILE A O 1
ATOM 884 N N . GLY A 1 114 ? 1.283 -8.544 8.737 1.00 97.44 114 GLY A N 1
ATOM 885 C CA . GLY A 1 114 ? 0.623 -7.903 7.600 1.00 97.44 114 GLY A CA 1
ATOM 886 C C . GLY A 1 114 ? 1.514 -7.829 6.357 1.00 97.44 114 GLY A C 1
ATOM 887 O O . GLY A 1 114 ? 1.020 -8.007 5.246 1.00 97.44 114 GLY A O 1
ATOM 888 N N . LEU A 1 115 ? 2.825 -7.617 6.534 1.00 98.00 115 LEU A N 1
ATOM 889 C CA . LEU A 1 115 ? 3.797 -7.634 5.436 1.00 98.00 115 LEU A CA 1
ATOM 890 C C . LEU A 1 115 ? 3.874 -9.013 4.775 1.00 98.00 115 LEU A C 1
ATOM 892 O O . LEU A 1 115 ? 3.875 -9.090 3.549 1.00 98.00 115 LEU A O 1
ATOM 896 N N . GLU A 1 116 ? 3.939 -10.082 5.568 1.00 97.62 116 GLU A N 1
ATOM 897 C CA . GLU A 1 116 ? 4.006 -11.451 5.045 1.00 97.62 116 GLU A CA 1
ATOM 898 C C . GLU A 1 116 ? 2.750 -11.809 4.242 1.00 97.62 116 GLU A C 1
ATOM 900 O O . GLU A 1 116 ? 2.861 -12.229 3.092 1.00 97.62 116 GLU A O 1
ATOM 905 N N . ALA A 1 117 ? 1.557 -11.510 4.766 1.00 97.56 117 ALA A N 1
ATOM 906 C CA . ALA A 1 117 ? 0.306 -11.756 4.044 1.00 97.56 117 ALA A CA 1
ATOM 907 C C . ALA A 1 117 ? 0.218 -10.984 2.711 1.00 97.56 117 ALA A C 1
ATOM 909 O O . ALA A 1 117 ? -0.233 -11.514 1.695 1.00 97.56 117 ALA A O 1
ATOM 910 N N . LEU A 1 118 ? 0.673 -9.726 2.683 1.00 98.50 118 LEU A N 1
ATOM 911 C CA . LEU A 1 118 ? 0.729 -8.948 1.442 1.00 98.50 118 LEU A CA 1
ATOM 912 C C . LEU A 1 118 ? 1.783 -9.487 0.470 1.00 98.50 118 LEU A C 1
ATOM 914 O O . LEU A 1 118 ? 1.559 -9.476 -0.739 1.00 98.50 118 LEU A O 1
ATOM 918 N N . ARG A 1 119 ? 2.925 -9.969 0.974 1.00 98.31 119 ARG A N 1
ATOM 919 C CA . ARG A 1 119 ? 3.961 -10.598 0.146 1.00 98.31 119 ARG A CA 1
ATOM 920 C C . ARG A 1 119 ? 3.415 -11.840 -0.549 1.00 98.31 119 ARG A C 1
ATOM 922 O O . ARG A 1 119 ? 3.653 -12.000 -1.744 1.00 98.31 119 ARG A O 1
ATOM 929 N N . GLU A 1 120 ? 2.685 -12.688 0.169 1.00 97.56 120 GLU A N 1
ATOM 930 C CA . GLU A 1 120 ? 2.038 -13.872 -0.404 1.00 97.56 120 GLU A CA 1
ATOM 931 C C . GLU A 1 120 ? 1.062 -13.490 -1.521 1.00 97.56 120 GLU A C 1
ATOM 933 O O . GLU A 1 120 ? 1.153 -14.037 -2.619 1.00 97.56 120 GLU A O 1
ATOM 938 N N . LEU A 1 121 ? 0.202 -12.490 -1.292 1.00 97.94 121 LEU A N 1
ATOM 939 C CA . LEU A 1 121 ? -0.729 -11.987 -2.310 1.00 97.94 121 LEU A CA 1
ATOM 940 C C . LEU A 1 121 ? -0.011 -11.427 -3.543 1.00 97.94 121 LEU A C 1
ATOM 942 O O . LEU A 1 121 ? -0.393 -11.746 -4.664 1.00 97.94 121 LEU A O 1
ATOM 946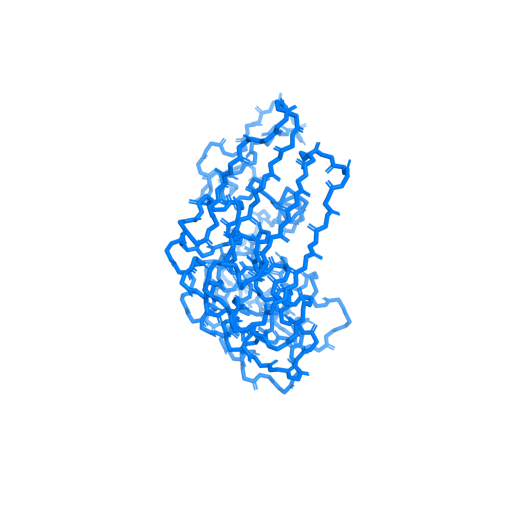 N N . ALA A 1 122 ? 1.050 -10.636 -3.363 1.00 98.06 122 ALA A N 1
ATOM 947 C CA . ALA A 1 122 ? 1.827 -10.084 -4.475 1.00 98.06 122 ALA A CA 1
ATOM 948 C C . ALA A 1 122 ? 2.482 -11.183 -5.342 1.00 98.06 122 ALA A C 1
ATOM 950 O O . ALA A 1 122 ? 2.570 -11.060 -6.570 1.00 98.06 122 ALA A O 1
ATOM 951 N N . MET A 1 123 ? 2.911 -12.278 -4.709 1.00 97.12 123 MET A N 1
ATOM 952 C CA . MET A 1 123 ? 3.563 -13.420 -5.362 1.00 97.12 123 MET A CA 1
ATOM 953 C C . MET A 1 123 ? 2.573 -14.441 -5.943 1.00 97.12 123 MET A C 1
ATOM 955 O O . MET A 1 123 ? 2.966 -15.271 -6.763 1.00 97.12 123 MET A O 1
ATOM 959 N N . HIS A 1 124 ? 1.300 -14.405 -5.545 1.00 96.69 124 HIS A N 1
ATOM 960 C CA . HIS A 1 124 ? 0.292 -15.355 -6.003 1.00 96.69 124 HIS A CA 1
ATOM 961 C C . HIS A 1 124 ? -0.162 -15.034 -7.432 1.00 96.69 124 HIS A C 1
ATOM 963 O O . HIS A 1 124 ? -0.997 -14.156 -7.641 1.00 96.69 124 HIS A O 1
ATOM 969 N N . LYS A 1 125 ? 0.367 -15.770 -8.420 1.00 94.69 125 LYS A N 1
ATOM 970 C CA . LYS A 1 125 ? 0.152 -15.531 -9.861 1.00 94.69 125 LYS A CA 1
ATOM 971 C C . LYS A 1 125 ? -1.314 -15.351 -10.273 1.00 94.69 125 LYS A C 1
ATOM 973 O O . LYS A 1 125 ? -1.593 -14.526 -11.132 1.00 94.69 125 LYS A O 1
ATOM 978 N N . GLY A 1 126 ? -2.239 -16.087 -9.654 1.00 94.31 126 GLY A N 1
ATOM 979 C CA . GLY A 1 126 ? -3.671 -16.020 -9.970 1.00 94.31 126 GLY A CA 1
ATOM 980 C C . GLY A 1 126 ? -4.461 -14.944 -9.219 1.00 94.31 126 GLY A C 1
ATOM 981 O O . GLY A 1 126 ? -5.669 -14.851 -9.409 1.00 94.31 126 GLY A O 1
ATOM 982 N N . SER A 1 127 ? -3.826 -14.167 -8.335 1.00 96.19 127 SER A N 1
ATOM 983 C CA . SER A 1 127 ? -4.539 -13.156 -7.552 1.00 96.19 127 SER A CA 1
ATOM 984 C C . SER A 1 127 ? -4.826 -11.910 -8.391 1.00 96.19 127 SER A C 1
ATOM 986 O O . SER A 1 127 ? -3.956 -11.411 -9.104 1.00 96.19 127 SER A O 1
ATOM 988 N N . ALA A 1 128 ? -6.022 -11.341 -8.248 1.00 96.50 128 ALA A N 1
ATOM 989 C CA . ALA A 1 128 ? -6.345 -10.037 -8.833 1.00 96.50 128 ALA A CA 1
ATOM 990 C C . ALA A 1 128 ? -5.692 -8.865 -8.068 1.00 96.50 128 ALA A C 1
ATOM 992 O O . ALA A 1 128 ? -5.649 -7.741 -8.563 1.00 96.50 128 ALA A O 1
ATOM 993 N N . TYR A 1 129 ? -5.165 -9.113 -6.864 1.00 97.94 129 TYR A N 1
ATOM 994 C CA . TYR A 1 129 ? -4.710 -8.077 -5.931 1.00 97.94 129 TYR A CA 1
ATOM 995 C C . TYR A 1 129 ? -3.190 -7.926 -5.866 1.00 97.94 129 TYR A C 1
ATOM 997 O O . TYR A 1 129 ? -2.670 -7.260 -4.971 1.00 97.94 129 TYR A O 1
ATOM 1005 N N . ARG A 1 130 ? -2.456 -8.525 -6.808 1.00 98.12 130 ARG A N 1
ATOM 1006 C CA . ARG A 1 130 ? -0.987 -8.549 -6.789 1.00 98.12 130 ARG A CA 1
ATOM 1007 C C . ARG A 1 130 ? -0.373 -7.149 -6.789 1.00 98.12 130 ARG A C 1
ATOM 1009 O O . ARG A 1 130 ? 0.500 -6.858 -5.974 1.00 98.12 130 ARG A O 1
ATOM 1016 N N . ILE A 1 131 ? -0.855 -6.281 -7.683 1.00 97.88 131 ILE A N 1
ATOM 1017 C CA . ILE A 1 131 ? -0.384 -4.893 -7.807 1.00 97.88 131 ILE A CA 1
ATOM 1018 C C . ILE A 1 131 ? -0.752 -4.096 -6.555 1.00 97.88 131 ILE A C 1
ATOM 1020 O O . ILE A 1 131 ? 0.112 -3.449 -5.972 1.00 97.88 131 ILE A O 1
ATOM 1024 N N . GLU A 1 132 ? -1.999 -4.194 -6.087 1.00 97.38 132 GLU A N 1
ATOM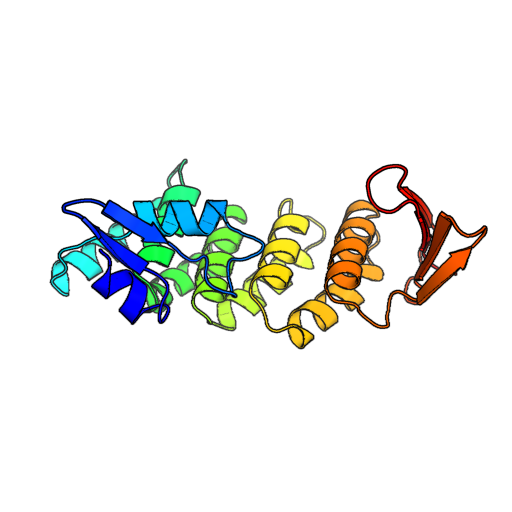 1025 C CA . GLU A 1 132 ? -2.446 -3.466 -4.892 1.00 97.38 132 GLU A CA 1
ATOM 1026 C C . GLU A 1 132 ? -1.679 -3.910 -3.631 1.00 97.38 132 GLU A C 1
ATOM 1028 O O . GLU A 1 132 ? -1.338 -3.085 -2.779 1.00 97.38 132 GLU A O 1
ATOM 1033 N N . ALA A 1 133 ? -1.343 -5.199 -3.519 1.00 98.31 133 ALA A N 1
ATOM 1034 C CA . ALA A 1 133 ? -0.503 -5.714 -2.444 1.00 98.31 133 ALA A CA 1
ATOM 1035 C C . ALA A 1 133 ? 0.926 -5.159 -2.528 1.00 98.31 133 ALA A C 1
ATOM 1037 O O . ALA A 1 133 ? 1.465 -4.697 -1.521 1.00 98.31 133 ALA A O 1
ATOM 1038 N N . LEU A 1 134 ? 1.522 -5.140 -3.723 1.00 98.00 134 LEU A N 1
ATOM 1039 C CA . LEU A 1 134 ? 2.839 -4.547 -3.955 1.00 98.00 134 LEU A CA 1
ATOM 1040 C C . LEU A 1 134 ? 2.866 -3.053 -3.591 1.00 98.00 134 LEU A C 1
ATOM 1042 O O . LEU A 1 134 ? 3.779 -2.610 -2.896 1.00 98.00 134 LEU A O 1
ATOM 1046 N N . GLU A 1 135 ? 1.855 -2.286 -3.999 1.00 95.75 135 GLU A N 1
ATOM 1047 C CA . GLU A 1 135 ? 1.725 -0.864 -3.661 1.00 95.75 135 GLU A CA 1
ATOM 1048 C C . GLU A 1 135 ? 1.568 -0.630 -2.155 1.00 95.75 135 GLU A C 1
ATOM 1050 O O . GLU A 1 135 ? 2.147 0.310 -1.598 1.00 95.75 135 GLU A O 1
ATOM 1055 N N . ALA A 1 136 ? 0.807 -1.489 -1.471 1.00 96.19 136 ALA A N 1
ATOM 1056 C CA . ALA A 1 136 ? 0.664 -1.437 -0.020 1.00 96.19 136 ALA A CA 1
ATOM 1057 C C . ALA A 1 136 ? 2.010 -1.675 0.682 1.00 96.19 136 ALA A C 1
ATOM 1059 O O . ALA A 1 136 ? 2.367 -0.935 1.603 1.00 96.19 136 ALA A O 1
ATOM 1060 N N . ILE A 1 137 ? 2.780 -2.663 0.215 1.00 97.06 137 ILE A N 1
ATOM 1061 C CA . ILE A 1 137 ? 4.120 -2.971 0.726 1.00 97.06 137 ILE A CA 1
ATOM 1062 C C . ILE A 1 137 ? 5.053 -1.780 0.519 1.00 97.06 137 ILE A C 1
ATOM 1064 O O . ILE A 1 137 ? 5.683 -1.327 1.474 1.00 97.06 137 ILE A O 1
ATOM 1068 N N . THR A 1 138 ? 5.134 -1.234 -0.693 1.00 94.69 138 THR A N 1
ATOM 1069 C CA . THR A 1 138 ? 6.088 -0.158 -1.005 1.00 94.69 138 THR A CA 1
ATOM 1070 C C . THR A 1 138 ? 5.741 1.157 -0.322 1.00 94.69 138 THR A C 1
ATOM 1072 O O . THR A 1 138 ? 6.629 1.965 -0.054 1.00 94.69 138 THR A O 1
ATOM 1075 N N . SER A 1 139 ? 4.468 1.351 0.025 1.00 92.88 139 SER A N 1
ATOM 1076 C CA . SER A 1 139 ? 4.009 2.541 0.735 1.00 92.88 139 SER A CA 1
ATOM 1077 C C . SER A 1 139 ? 4.220 2.490 2.251 1.00 92.88 139 SER A C 1
ATOM 1079 O O . SER A 1 139 ? 4.249 3.549 2.881 1.00 92.88 139 SER A O 1
ATOM 1081 N N . ALA A 1 140 ? 4.308 1.299 2.856 1.00 93.50 140 ALA A N 1
ATOM 1082 C CA . ALA A 1 140 ? 4.221 1.151 4.313 1.00 93.50 140 ALA A CA 1
ATOM 1083 C C . ALA A 1 140 ? 5.327 0.307 4.962 1.00 93.50 140 ALA A C 1
ATOM 1085 O O . ALA A 1 140 ? 5.601 0.505 6.149 1.00 93.50 140 ALA A O 1
ATOM 1086 N N . ALA A 1 141 ? 5.958 -0.609 4.224 1.00 94.75 141 ALA A N 1
ATOM 1087 C CA . ALA A 1 141 ? 7.065 -1.416 4.724 1.00 94.75 141 ALA A CA 1
ATOM 1088 C C . ALA A 1 141 ? 8.372 -0.608 4.800 1.00 94.75 141 ALA A C 1
ATOM 1090 O O . ALA A 1 141 ? 8.488 0.504 4.280 1.00 94.75 141 ALA A O 1
ATOM 1091 N N . SER A 1 142 ? 9.395 -1.187 5.433 1.00 94.62 142 SER A N 1
ATOM 1092 C CA . SER A 1 142 ? 10.744 -0.622 5.374 1.00 94.62 142 SER A CA 1
ATOM 1093 C C . SER A 1 142 ? 11.263 -0.615 3.930 1.00 94.62 142 SER A C 1
ATOM 1095 O O . SER A 1 142 ? 10.955 -1.517 3.145 1.00 94.62 142 SER A O 1
ATOM 1097 N N . ARG A 1 143 ? 12.105 0.373 3.583 1.00 94.06 143 ARG A N 1
ATOM 1098 C CA . ARG A 1 143 ? 12.713 0.481 2.241 1.00 94.06 143 ARG A CA 1
ATOM 1099 C C . ARG A 1 143 ? 13.376 -0.829 1.808 1.00 94.06 143 ARG A C 1
ATOM 1101 O O . ARG A 1 143 ? 13.200 -1.250 0.672 1.00 94.06 143 ARG A O 1
ATOM 1108 N N . ASN A 1 144 ? 14.086 -1.491 2.722 1.00 95.56 144 ASN A N 1
ATOM 1109 C CA . ASN A 1 144 ? 14.783 -2.746 2.438 1.00 95.56 144 ASN A CA 1
ATOM 1110 C C . ASN A 1 144 ? 13.814 -3.897 2.138 1.00 95.56 144 ASN A C 1
ATOM 1112 O O . ASN A 1 144 ? 14.034 -4.631 1.178 1.00 95.56 144 ASN A O 1
ATOM 1116 N N . ALA A 1 145 ? 12.736 -4.038 2.916 1.00 95.88 145 ALA A N 1
ATOM 1117 C CA . ALA A 1 145 ? 11.734 -5.075 2.679 1.00 95.88 145 ALA A CA 1
ATOM 1118 C C . ALA A 1 145 ? 10.989 -4.846 1.355 1.00 95.88 145 ALA A C 1
ATOM 1120 O O . ALA A 1 145 ? 10.859 -5.769 0.550 1.00 95.88 145 ALA A O 1
ATOM 1121 N N . ALA A 1 146 ? 10.564 -3.604 1.099 1.00 96.38 146 ALA A N 1
ATOM 1122 C CA . ALA A 1 146 ? 9.909 -3.227 -0.148 1.00 96.38 146 ALA A CA 1
ATOM 1123 C C . ALA A 1 146 ? 10.810 -3.479 -1.368 1.00 96.38 146 ALA A C 1
ATOM 1125 O O . ALA A 1 146 ? 10.369 -4.097 -2.338 1.00 96.38 146 ALA A O 1
ATOM 1126 N N . ALA A 1 147 ? 12.082 -3.073 -1.301 1.00 96.69 147 ALA A N 1
ATOM 1127 C CA . ALA A 1 147 ? 13.061 -3.307 -2.358 1.00 96.69 147 ALA A CA 1
ATOM 1128 C C . ALA A 1 147 ? 13.314 -4.803 -2.596 1.00 96.69 147 ALA A C 1
ATOM 1130 O O . ALA A 1 147 ? 13.326 -5.247 -3.741 1.00 96.69 147 ALA A O 1
ATOM 1131 N N . ALA A 1 148 ? 13.479 -5.602 -1.537 1.00 96.31 148 ALA A N 1
ATOM 1132 C CA . ALA A 1 148 ? 13.726 -7.038 -1.660 1.00 96.31 148 ALA A CA 1
ATOM 1133 C C . ALA A 1 148 ? 12.566 -7.773 -2.354 1.00 96.31 148 ALA A C 1
ATOM 1135 O O . ALA A 1 148 ? 12.799 -8.554 -3.279 1.00 96.31 148 ALA A O 1
ATOM 1136 N N . ILE A 1 149 ? 11.324 -7.487 -1.950 1.00 96.94 149 ILE A N 1
ATOM 1137 C CA . ILE A 1 149 ? 10.119 -8.078 -2.553 1.00 96.94 149 ILE A CA 1
ATOM 1138 C C . ILE A 1 149 ? 9.974 -7.622 -4.007 1.00 96.94 149 ILE A C 1
ATOM 1140 O O . ILE A 1 149 ? 9.769 -8.451 -4.892 1.00 96.94 149 ILE A O 1
ATOM 1144 N N . SER A 1 150 ? 10.155 -6.326 -4.267 1.00 97.00 150 SER A N 1
ATOM 1145 C CA . SER A 1 150 ? 10.053 -5.766 -5.616 1.00 97.00 150 SER A CA 1
ATOM 1146 C C . SER A 1 150 ? 11.105 -6.375 -6.550 1.00 97.00 150 SER A C 1
ATOM 1148 O O . SER A 1 150 ? 10.768 -6.893 -7.604 1.00 97.00 150 SER A O 1
ATOM 1150 N N . ARG A 1 151 ? 12.380 -6.460 -6.152 1.00 95.25 151 ARG A N 1
ATOM 1151 C CA . ARG A 1 151 ? 13.428 -7.087 -6.985 1.00 95.25 151 ARG A CA 1
ATOM 1152 C C . ARG A 1 151 ? 13.098 -8.523 -7.397 1.00 95.25 151 ARG A C 1
ATOM 1154 O O . ARG A 1 151 ? 13.495 -8.940 -8.479 1.00 95.25 151 ARG A O 1
ATOM 1161 N N . ARG A 1 152 ? 12.380 -9.280 -6.562 1.00 94.81 152 ARG A N 1
ATOM 1162 C CA . ARG A 1 152 ? 11.931 -10.637 -6.905 1.00 94.81 152 ARG A CA 1
ATOM 1163 C C . ARG A 1 152 ? 10.844 -10.628 -7.989 1.00 94.81 152 ARG A C 1
ATOM 1165 O O . ARG A 1 152 ? 10.896 -11.469 -8.879 1.00 94.81 152 ARG A O 1
ATOM 1172 N N . LEU A 1 153 ? 9.922 -9.665 -7.956 1.00 96.12 153 LEU A N 1
ATOM 1173 C CA . LEU A 1 153 ? 8.846 -9.510 -8.948 1.00 96.12 153 LEU A CA 1
ATOM 1174 C C . LEU A 1 153 ? 9.316 -8.944 -10.302 1.00 96.12 153 LEU A C 1
ATOM 1176 O O . LEU A 1 153 ? 8.569 -8.993 -11.273 1.00 96.12 153 LEU A O 1
ATOM 1180 N N . LEU A 1 154 ? 10.566 -8.481 -10.431 1.00 95.19 154 LEU A N 1
ATOM 1181 C CA . LEU A 1 154 ? 11.137 -8.131 -11.744 1.00 95.19 154 LEU A CA 1
ATOM 1182 C C . LEU A 1 154 ? 11.250 -9.335 -12.690 1.00 95.19 154 LEU A C 1
ATOM 1184 O O . LEU A 1 154 ? 11.317 -9.162 -13.905 1.00 95.19 154 LEU A O 1
ATOM 1188 N N . ARG A 1 155 ? 11.267 -10.551 -12.137 1.00 93.25 155 ARG A N 1
ATOM 1189 C CA . ARG A 1 155 ? 11.310 -11.816 -12.883 1.00 93.25 155 ARG A CA 1
ATOM 1190 C C . ARG A 1 155 ? 9.924 -12.416 -13.108 1.00 93.25 155 ARG A C 1
ATOM 1192 O O . ARG A 1 155 ? 9.829 -13.570 -13.511 1.00 93.25 155 ARG A O 1
ATOM 1199 N N . ASP A 1 156 ? 8.861 -11.678 -12.799 1.00 95.31 156 ASP A N 1
ATOM 1200 C CA . ASP A 1 156 ? 7.509 -12.171 -13.026 1.00 95.31 156 ASP A CA 1
ATOM 1201 C C . ASP A 1 156 ? 7.237 -12.344 -14.519 1.00 95.31 156 ASP A C 1
ATOM 1203 O O . ASP A 1 156 ? 7.719 -11.554 -15.328 1.00 95.31 156 ASP A O 1
ATOM 1207 N N . GLU A 1 157 ? 6.461 -13.359 -14.891 1.00 93.69 157 GLU A N 1
ATOM 1208 C CA . GLU A 1 157 ? 6.080 -13.595 -16.288 1.00 93.69 157 GLU A CA 1
ATOM 1209 C C . GLU A 1 157 ? 5.088 -12.542 -16.799 1.00 93.69 157 GLU A C 1
ATOM 1211 O O . GLU A 1 157 ? 5.11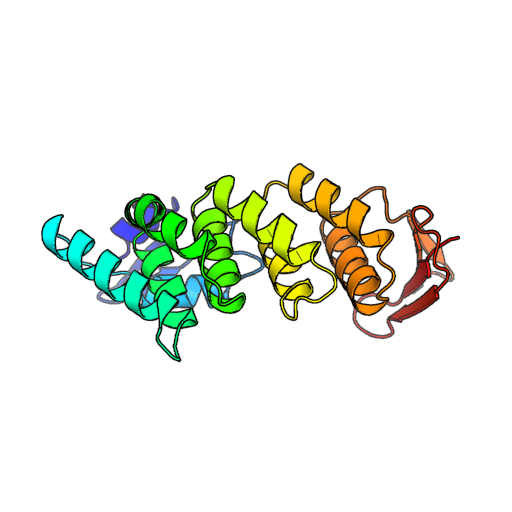8 -12.177 -17.978 1.00 93.69 157 GLU A O 1
ATOM 1216 N N . ASP A 1 158 ? 4.279 -11.972 -15.901 1.00 95.44 158 ASP A N 1
ATOM 1217 C CA . ASP A 1 158 ? 3.334 -10.915 -16.227 1.00 95.44 158 ASP A CA 1
ATOM 1218 C C . ASP A 1 158 ? 4.055 -9.565 -16.371 1.00 95.44 158 ASP A C 1
ATOM 1220 O O . ASP A 1 158 ? 4.654 -9.027 -15.432 1.00 95.44 158 ASP A O 1
ATOM 1224 N N . PHE A 1 159 ? 3.975 -8.986 -17.571 1.00 94.94 159 PHE A N 1
ATOM 1225 C CA . PHE A 1 159 ? 4.571 -7.687 -17.864 1.00 94.94 159 PHE A CA 1
ATOM 1226 C C . PHE A 1 159 ? 3.981 -6.555 -17.016 1.00 94.94 159 PHE A C 1
ATOM 1228 O O . PHE A 1 159 ? 4.726 -5.661 -16.613 1.00 94.94 159 PHE A O 1
ATOM 1235 N N . ALA A 1 160 ? 2.684 -6.589 -16.694 1.00 95.50 160 ALA A N 1
ATOM 1236 C CA . ALA A 1 160 ? 2.058 -5.564 -15.861 1.00 95.50 160 ALA A CA 1
ATOM 1237 C C . ALA A 1 160 ? 2.668 -5.550 -14.451 1.00 95.50 160 ALA A C 1
ATOM 1239 O O . ALA A 1 160 ? 2.932 -4.482 -13.894 1.00 95.50 160 ALA A O 1
ATOM 1240 N N . ILE A 1 161 ? 2.979 -6.730 -13.906 1.00 97.00 161 ILE A N 1
ATOM 1241 C CA . ILE A 1 161 ? 3.662 -6.872 -12.617 1.00 97.00 161 ILE A CA 1
ATOM 1242 C C . ILE A 1 161 ? 5.101 -6.378 -12.700 1.00 97.00 161 ILE A C 1
ATOM 1244 O O . ILE A 1 161 ? 5.526 -5.622 -11.821 1.00 97.00 161 ILE A O 1
ATOM 1248 N N . ARG A 1 162 ? 5.845 -6.741 -13.755 1.00 96.12 162 ARG A N 1
ATOM 1249 C CA . ARG A 1 162 ? 7.213 -6.236 -13.961 1.00 96.12 162 ARG A CA 1
ATOM 1250 C C . ARG A 1 162 ? 7.243 -4.713 -14.066 1.00 96.12 162 ARG A C 1
ATOM 1252 O O . ARG A 1 162 ? 8.078 -4.081 -13.421 1.00 96.12 162 ARG A O 1
ATOM 1259 N N . LEU A 1 163 ? 6.317 -4.124 -14.823 1.00 95.81 163 LEU A N 1
ATOM 1260 C CA . LEU A 1 163 ? 6.207 -2.678 -14.998 1.00 95.81 163 LEU A CA 1
ATOM 1261 C C . LEU A 1 163 ? 5.871 -1.978 -13.677 1.00 95.81 163 LEU A C 1
ATOM 1263 O O . LEU A 1 163 ? 6.588 -1.060 -13.283 1.00 95.81 163 LEU A O 1
ATOM 1267 N N . ALA A 1 164 ? 4.847 -2.447 -12.956 1.00 96.31 164 ALA A N 1
ATOM 1268 C CA . ALA A 1 164 ? 4.488 -1.902 -11.647 1.00 96.31 164 ALA A CA 1
ATOM 1269 C C . ALA A 1 164 ? 5.674 -1.981 -10.675 1.00 96.31 164 ALA A C 1
ATOM 1271 O O . ALA A 1 164 ? 6.016 -1.004 -10.017 1.00 96.31 164 ALA A O 1
ATOM 1272 N N . THR A 1 165 ? 6.355 -3.125 -10.638 1.00 96.81 165 THR A N 1
ATOM 1273 C CA . THR A 1 165 ? 7.545 -3.366 -9.816 1.00 96.81 165 THR A CA 1
ATOM 1274 C C . THR A 1 165 ? 8.685 -2.407 -10.130 1.00 96.81 165 THR A C 1
ATOM 1276 O O . THR A 1 165 ? 9.272 -1.826 -9.214 1.00 96.81 165 THR A O 1
ATOM 1279 N N . TYR A 1 166 ? 8.986 -2.216 -11.412 1.00 95.88 166 TYR A N 1
ATOM 1280 C CA . TYR A 1 166 ? 9.967 -1.241 -11.868 1.00 95.88 166 TYR A CA 1
ATOM 1281 C C . TYR A 1 166 ? 9.632 0.165 -11.351 1.00 95.88 166 TYR A C 1
ATOM 1283 O O . TYR A 1 166 ? 10.497 0.827 -10.779 1.00 95.88 166 TYR A O 1
ATOM 1291 N N . GLU A 1 167 ? 8.375 0.606 -11.468 1.00 94.69 167 GLU A N 1
ATOM 1292 C CA . GLU A 1 167 ? 7.979 1.932 -10.991 1.00 94.69 167 GLU A CA 1
ATOM 1293 C C . GLU A 1 167 ? 8.180 2.092 -9.480 1.00 94.69 167 GLU A C 1
ATOM 1295 O O . GLU A 1 167 ? 8.558 3.172 -9.017 1.00 94.69 167 GLU A O 1
ATOM 1300 N N . GLN A 1 168 ? 7.957 1.030 -8.700 1.00 94.88 168 GLN A N 1
ATOM 1301 C CA . GLN A 1 168 ? 8.215 1.055 -7.261 1.00 94.88 168 GLN A CA 1
ATOM 1302 C C . GLN A 1 168 ? 9.714 1.129 -6.954 1.00 94.88 168 GLN A C 1
ATOM 1304 O O . GLN A 1 168 ? 10.129 1.975 -6.166 1.00 94.88 168 GLN A O 1
ATOM 1309 N N . LEU A 1 169 ? 10.541 0.304 -7.601 1.00 95.50 169 LEU A N 1
ATOM 1310 C CA . LEU A 1 169 ? 11.999 0.327 -7.425 1.00 95.50 169 LEU A CA 1
ATOM 1311 C C . LEU A 1 169 ? 12.602 1.673 -7.824 1.00 95.50 169 LEU A C 1
ATOM 1313 O O . LEU A 1 169 ? 13.463 2.198 -7.122 1.00 95.50 169 LEU A O 1
ATOM 1317 N N . ARG A 1 170 ? 12.077 2.283 -8.885 1.00 93.69 170 ARG A N 1
ATOM 1318 C CA . ARG A 1 170 ? 12.451 3.627 -9.314 1.00 93.69 170 ARG A CA 1
ATOM 1319 C C . ARG A 1 170 ? 12.127 4.687 -8.260 1.00 93.69 170 ARG A C 1
ATOM 1321 O O . ARG A 1 170 ? 12.960 5.540 -7.980 1.00 93.69 170 ARG A O 1
ATOM 1328 N N . LYS A 1 171 ? 10.938 4.638 -7.642 1.00 91.31 171 LYS A N 1
ATOM 1329 C CA . LYS A 1 171 ? 10.566 5.543 -6.530 1.00 91.31 171 LYS A CA 1
ATOM 1330 C C . LYS A 1 171 ? 11.457 5.349 -5.303 1.00 91.31 171 LYS A C 1
ATOM 1332 O O . LYS A 1 171 ? 11.642 6.289 -4.533 1.00 91.31 171 LYS A O 1
ATOM 1337 N N . LEU A 1 172 ? 11.966 4.134 -5.106 1.00 92.25 172 LEU A N 1
ATOM 1338 C CA . LEU A 1 172 ? 12.873 3.801 -4.015 1.00 92.25 172 LEU A CA 1
ATOM 1339 C C . LEU A 1 172 ? 14.329 4.168 -4.315 1.00 92.25 172 LEU A C 1
ATOM 1341 O O . LEU A 1 172 ? 15.125 4.065 -3.384 1.00 92.25 172 LEU A O 1
ATOM 1345 N N . ASP A 1 173 ? 14.666 4.601 -5.534 1.00 92.88 173 ASP A N 1
ATOM 1346 C CA . ASP A 1 173 ? 16.046 4.803 -6.001 1.00 92.88 173 ASP A CA 1
ATOM 1347 C C . ASP A 1 173 ? 16.893 3.533 -5.802 1.00 92.88 173 ASP A C 1
ATOM 1349 O O . ASP A 1 173 ? 17.895 3.496 -5.082 1.00 92.88 173 ASP A O 1
ATOM 1353 N N . ASP A 1 174 ? 16.367 2.414 -6.303 1.00 95.69 174 ASP A N 1
ATOM 1354 C CA . ASP A 1 174 ? 16.972 1.101 -6.134 1.00 95.69 174 ASP A CA 1
ATOM 1355 C C . ASP A 1 174 ? 18.033 0.805 -7.199 1.00 95.69 174 ASP A C 1
ATOM 1357 O O . ASP A 1 174 ? 17.798 0.992 -8.388 1.00 95.69 174 ASP A O 1
ATOM 1361 N N . ILE A 1 175 ? 19.153 0.211 -6.778 1.00 92.50 175 ILE A N 1
ATOM 1362 C CA . ILE A 1 175 ? 20.272 -0.186 -7.653 1.00 92.50 175 ILE A CA 1
ATOM 1363 C C . ILE A 1 175 ? 19.896 -1.168 -8.774 1.00 92.50 175 ILE A C 1
ATOM 1365 O O . ILE A 1 175 ? 20.697 -1.407 -9.669 1.00 92.50 175 ILE A O 1
ATOM 1369 N N . ALA A 1 176 ? 18.721 -1.800 -8.707 1.00 93.56 176 ALA A N 1
ATOM 1370 C CA . ALA A 1 176 ? 18.219 -2.646 -9.783 1.00 93.56 176 ALA A CA 1
ATOM 1371 C C . ALA A 1 176 ? 17.790 -1.855 -11.033 1.00 93.56 176 ALA A C 1
ATOM 1373 O O . ALA A 1 176 ? 17.542 -2.481 -12.061 1.00 93.56 176 ALA A O 1
ATOM 1374 N N . VAL A 1 177 ? 17.675 -0.525 -10.936 1.00 94.94 177 VAL A N 1
ATOM 1375 C CA . VAL A 1 177 ? 17.350 0.375 -12.045 1.00 94.94 177 VAL A CA 1
ATOM 1376 C C . VAL A 1 177 ? 18.560 1.267 -12.313 1.00 94.94 177 V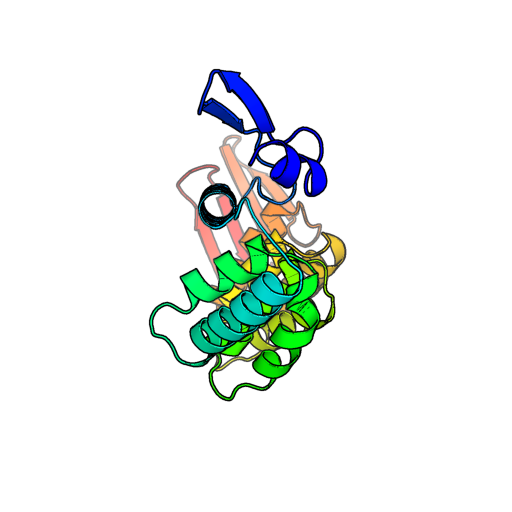AL A C 1
ATOM 1378 O O . VAL A 1 177 ? 18.799 2.237 -11.596 1.00 94.94 177 VAL A O 1
ATOM 1381 N N . THR A 1 178 ? 19.320 0.953 -13.357 1.00 94.81 178 THR A N 1
ATOM 1382 C CA . THR A 1 178 ? 20.408 1.823 -13.822 1.00 94.81 178 THR A CA 1
ATOM 1383 C C . THR A 1 178 ? 19.804 2.956 -14.635 1.00 94.81 178 THR A C 1
ATOM 1385 O O . THR A 1 178 ? 18.981 2.689 -15.501 1.00 94.81 178 TH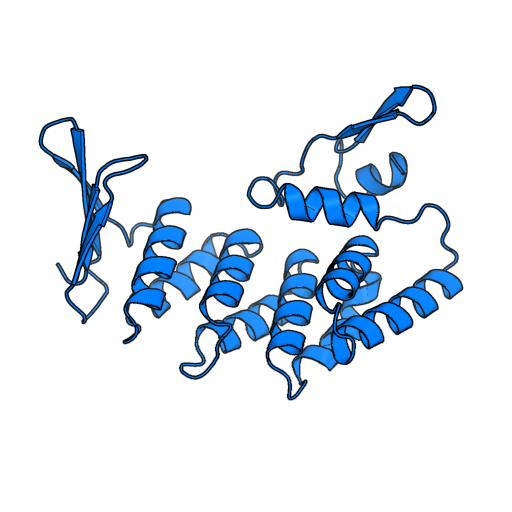R A O 1
ATOM 1388 N N . GLN A 1 179 ? 20.186 4.209 -14.380 1.00 94.00 179 GLN A N 1
ATOM 1389 C CA . GLN A 1 179 ? 19.680 5.366 -15.126 1.00 94.00 179 GLN A CA 1
ATOM 1390 C C . GLN A 1 179 ? 20.819 6.102 -15.827 1.00 94.00 179 GLN A C 1
ATOM 1392 O O . GLN A 1 179 ? 21.790 6.500 -15.186 1.00 94.00 179 GLN A O 1
ATOM 1397 N N . THR A 1 180 ? 20.656 6.349 -17.124 1.00 94.81 180 THR A N 1
ATOM 1398 C CA . THR A 1 180 ? 21.596 7.118 -17.946 1.00 94.81 180 THR A CA 1
ATOM 1399 C C . THR A 1 180 ? 20.856 8.226 -18.683 1.00 94.81 180 THR A C 1
ATOM 1401 O O . THR A 1 180 ? 19.860 7.972 -19.356 1.00 94.81 180 THR A O 1
ATOM 1404 N N . LEU A 1 181 ? 21.329 9.468 -18.575 1.00 94.06 181 LEU A N 1
ATOM 1405 C CA . LEU A 1 181 ? 20.786 10.584 -19.351 1.00 94.06 181 LEU A CA 1
ATOM 1406 C C . LEU A 1 181 ? 21.333 10.521 -20.783 1.00 94.06 181 LEU A C 1
ATOM 1408 O O . LEU A 1 181 ? 22.543 10.559 -20.992 1.00 94.06 181 LEU A O 1
ATOM 1412 N N . ILE A 1 182 ? 20.440 10.461 -21.766 1.00 92.25 182 ILE A N 1
ATOM 1413 C CA . ILE A 1 182 ? 20.752 10.415 -23.195 1.00 92.25 182 ILE A CA 1
ATOM 1414 C C . ILE A 1 182 ? 20.098 11.606 -23.892 1.00 92.25 182 ILE A C 1
ATOM 1416 O O . ILE A 1 182 ? 19.019 12.067 -23.512 1.00 92.25 182 ILE A O 1
ATOM 1420 N N . ALA A 1 183 ? 20.778 12.128 -24.916 1.00 85.69 183 ALA A N 1
ATOM 1421 C CA . ALA A 1 183 ? 20.301 13.236 -25.744 1.00 85.69 183 ALA A CA 1
ATOM 1422 C C . ALA A 1 183 ? 19.896 14.496 -24.945 1.00 85.69 183 ALA A C 1
ATOM 1424 O O . ALA A 1 183 ? 19.154 15.334 -25.443 1.00 85.69 183 ALA A O 1
ATOM 1425 N N . HIS A 1 184 ? 20.426 14.657 -23.725 1.00 85.00 184 HIS A N 1
ATOM 1426 C CA . HIS A 1 184 ? 20.184 15.770 -22.794 1.00 85.00 184 HIS A CA 1
ATOM 1427 C C . HIS A 1 184 ? 18.750 15.905 -22.250 1.00 85.00 184 HIS A C 1
ATOM 1429 O O . HIS A 1 184 ? 18.512 16.759 -21.399 1.00 85.00 184 HIS A O 1
ATOM 1435 N N . ASN A 1 185 ? 17.794 15.085 -22.693 1.00 86.06 185 ASN A N 1
ATOM 1436 C CA . ASN A 1 185 ? 16.380 15.226 -22.326 1.00 86.06 185 ASN A CA 1
ATOM 1437 C C . ASN A 1 185 ? 15.618 13.904 -22.114 1.00 86.06 185 ASN A C 1
ATOM 1439 O O . ASN A 1 185 ? 14.442 13.958 -21.750 1.00 86.06 185 ASN A O 1
ATOM 1443 N N . PHE A 1 186 ? 16.255 12.737 -22.281 1.00 90.25 186 PHE A N 1
ATOM 1444 C CA . PHE A 1 186 ? 15.633 11.432 -22.026 1.00 90.25 186 PHE A CA 1
ATOM 1445 C C . PHE A 1 186 ? 16.493 10.563 -21.119 1.00 90.25 186 PHE A C 1
ATOM 1447 O O . PHE A 1 186 ? 17.712 10.539 -21.241 1.00 90.25 186 PHE A O 1
ATOM 1454 N N . TYR A 1 187 ? 15.854 9.794 -20.244 1.00 94.19 187 TYR A N 1
ATOM 1455 C CA . TYR A 1 187 ? 16.548 8.767 -19.472 1.00 94.19 187 TYR A CA 1
ATOM 1456 C C . TYR A 1 187 ? 16.430 7.414 -20.167 1.00 94.19 187 TYR A C 1
ATOM 1458 O O . TYR A 1 187 ? 15.334 6.999 -20.544 1.00 94.19 187 TYR A O 1
ATOM 1466 N N . LEU A 1 188 ? 17.552 6.724 -20.317 1.00 95.12 188 LEU A N 1
ATOM 1467 C CA . LEU A 1 188 ? 17.582 5.290 -20.543 1.00 95.12 188 LEU A CA 1
ATOM 1468 C C . LEU A 1 188 ? 17.667 4.612 -19.182 1.00 95.12 188 LEU A C 1
ATOM 1470 O O . LEU A 1 188 ? 18.589 4.884 -18.413 1.00 95.12 188 LEU A O 1
ATOM 1474 N N . GLU A 1 189 ? 16.683 3.777 -18.877 1.00 95.50 189 GLU A N 1
ATOM 1475 C CA . GLU A 1 189 ? 16.633 3.022 -17.634 1.00 95.50 189 GLU A CA 1
ATOM 1476 C C . GLU A 1 189 ? 16.735 1.527 -17.935 1.00 95.50 189 GLU A C 1
ATOM 1478 O O . GLU A 1 189 ? 15.948 0.995 -18.713 1.00 95.50 189 GLU A O 1
ATOM 1483 N N . GLU A 1 190 ? 17.702 0.847 -17.332 1.00 95.00 190 GLU A N 1
ATOM 1484 C CA . GLU A 1 190 ? 18.024 -0.550 -17.638 1.00 95.00 190 GLU A CA 1
ATOM 1485 C C . GLU A 1 190 ? 17.794 -1.441 -16.420 1.00 95.00 190 GLU A C 1
ATOM 1487 O O . GLU A 1 190 ? 18.120 -1.082 -15.283 1.00 95.00 190 GLU A O 1
ATOM 1492 N N . ILE A 1 191 ? 17.223 -2.619 -16.672 1.00 94.19 191 ILE A N 1
ATOM 1493 C CA . ILE A 1 191 ? 16.885 -3.616 -15.660 1.00 94.19 191 ILE A CA 1
ATOM 1494 C C . ILE A 1 191 ? 17.479 -4.960 -16.087 1.00 94.19 191 ILE A C 1
ATOM 1496 O O . ILE A 1 191 ? 16.816 -5.772 -16.733 1.00 94.19 191 ILE A O 1
ATOM 1500 N N . ALA A 1 192 ? 18.713 -5.223 -15.658 1.00 80.75 192 ALA A N 1
ATOM 1501 C CA . ALA A 1 192 ? 19.440 -6.449 -16.009 1.00 80.75 192 ALA A CA 1
ATOM 1502 C C . ALA A 1 192 ? 18.913 -7.714 -15.302 1.00 80.75 192 ALA A C 1
ATOM 1504 O O . ALA A 1 192 ? 19.200 -8.843 -15.688 1.00 80.75 192 ALA A O 1
ATOM 1505 N N . ARG A 1 193 ? 18.146 -7.563 -14.214 1.00 78.94 193 ARG A N 1
ATOM 1506 C CA . ARG A 1 193 ? 17.715 -8.687 -13.356 1.00 78.94 193 ARG A CA 1
ATOM 1507 C C . ARG A 1 193 ? 16.374 -9.291 -13.775 1.00 78.94 193 ARG A C 1
ATOM 1509 O O . ARG A 1 193 ? 15.525 -9.547 -12.919 1.00 78.94 193 ARG A O 1
ATOM 1516 N N . THR A 1 194 ? 16.188 -9.548 -15.063 1.00 81.75 194 THR A N 1
ATOM 1517 C CA . THR A 1 194 ? 15.010 -10.247 -15.586 1.00 81.75 194 THR A CA 1
ATOM 1518 C C . THR A 1 194 ? 15.364 -11.064 -16.821 1.00 81.75 194 THR A C 1
ATOM 1520 O O . THR A 1 194 ? 16.199 -10.654 -17.616 1.00 81.75 194 THR A O 1
ATOM 1523 N N . GLU A 1 195 ? 14.740 -12.230 -16.960 1.00 85.12 195 GLU A N 1
ATOM 1524 C CA . GLU A 1 195 ? 14.897 -13.107 -18.130 1.00 85.12 195 GLU A CA 1
ATOM 1525 C C . GLU A 1 195 ? 13.940 -12.702 -19.266 1.00 85.12 195 GLU A C 1
ATOM 1527 O O . GLU A 1 195 ? 14.057 -13.184 -20.389 1.00 85.12 195 GLU A O 1
ATOM 1532 N N . TYR A 1 196 ? 12.995 -11.797 -18.982 1.00 89.12 196 TYR A N 1
ATOM 1533 C CA . TYR A 1 196 ? 11.999 -11.326 -19.935 1.00 89.12 196 TYR A CA 1
ATOM 1534 C C . TYR A 1 196 ? 12.400 -9.978 -20.520 1.00 89.12 196 TYR A C 1
ATOM 1536 O O . TYR A 1 196 ? 12.394 -8.959 -19.826 1.00 89.12 196 TYR A O 1
ATOM 1544 N N . THR A 1 197 ? 12.666 -9.959 -21.822 1.00 92.06 197 THR A N 1
ATOM 1545 C CA . THR A 1 197 ? 13.005 -8.730 -22.535 1.00 92.06 197 THR A CA 1
ATOM 1546 C C . THR A 1 197 ? 11.764 -7.922 -22.890 1.00 92.06 197 THR A C 1
ATOM 1548 O O . THR A 1 197 ? 10.801 -8.462 -23.436 1.00 92.06 197 THR A O 1
ATOM 1551 N N . ALA A 1 198 ? 11.781 -6.622 -22.617 1.00 94.19 198 ALA A N 1
ATOM 1552 C CA . ALA A 1 198 ? 10.724 -5.700 -23.026 1.00 94.19 198 ALA A CA 1
ATOM 1553 C C . ALA A 1 198 ? 11.257 -4.267 -23.101 1.00 94.19 198 ALA A C 1
ATOM 1555 O O . ALA A 1 198 ? 12.158 -3.896 -22.352 1.00 94.19 198 ALA A O 1
ATOM 1556 N N . ILE A 1 199 ? 10.657 -3.449 -23.967 1.00 95.06 199 ILE A N 1
ATOM 1557 C CA . ILE A 1 199 ? 10.932 -2.012 -24.048 1.00 95.06 199 ILE A CA 1
ATOM 1558 C C . ILE A 1 199 ? 9.654 -1.263 -23.692 1.00 95.06 199 ILE A C 1
ATOM 1560 O O . ILE A 1 199 ? 8.597 -1.531 -24.264 1.00 95.06 199 ILE A O 1
ATOM 1564 N N . PHE A 1 200 ? 9.747 -0.310 -22.769 1.00 94.81 200 PHE A N 1
ATOM 1565 C CA . PHE A 1 200 ? 8.625 0.551 -22.407 1.00 94.81 200 PHE A CA 1
ATOM 1566 C C . PHE A 1 200 ? 9.020 2.025 -22.472 1.00 94.81 200 PHE A C 1
ATOM 1568 O O . PHE A 1 200 ? 10.089 2.406 -22.006 1.00 94.81 200 PHE A O 1
ATOM 1575 N N . VAL A 1 201 ? 8.156 2.871 -23.034 1.00 94.38 201 VAL A N 1
ATOM 1576 C CA . VAL A 1 201 ? 8.457 4.292 -23.259 1.00 94.38 201 VAL A CA 1
ATOM 1577 C C . VAL A 1 201 ? 7.457 5.166 -22.515 1.00 94.38 201 VAL A C 1
ATOM 1579 O O . VAL A 1 201 ? 6.259 5.140 -22.792 1.00 94.38 201 VAL A O 1
ATOM 1582 N N . PHE A 1 202 ? 7.958 5.999 -21.607 1.00 91.62 202 PHE A N 1
ATOM 1583 C CA . PHE A 1 202 ? 7.169 7.025 -20.936 1.00 91.62 202 PHE A CA 1
ATOM 1584 C C . PHE A 1 202 ? 7.377 8.370 -21.631 1.00 91.62 202 PHE A C 1
ATOM 1586 O O . PHE A 1 202 ? 8.499 8.870 -21.723 1.00 91.62 202 PHE A O 1
ATOM 1593 N N . ARG A 1 203 ? 6.277 8.978 -22.085 1.00 86.62 203 ARG A N 1
ATOM 1594 C CA . ARG A 1 203 ? 6.282 10.285 -22.768 1.00 86.62 203 ARG A CA 1
ATOM 1595 C C . ARG A 1 203 ? 5.856 11.454 -21.876 1.00 86.62 203 ARG A C 1
ATOM 1597 O O . ARG A 1 203 ? 6.044 12.602 -22.255 1.00 86.62 203 ARG A O 1
ATOM 1604 N N . SER A 1 204 ? 5.274 11.171 -20.713 1.00 82.25 204 SER A N 1
ATOM 1605 C CA . SER A 1 204 ? 4.770 12.163 -19.759 1.00 82.25 204 SER A CA 1
ATOM 1606 C C . SER A 1 204 ? 5.579 12.165 -18.463 1.00 82.25 204 SER A C 1
ATOM 1608 O O . SER A 1 204 ? 6.073 11.124 -18.025 1.00 82.25 204 SER A O 1
ATOM 1610 N N . GLY A 1 205 ? 5.651 13.320 -17.800 1.00 83.94 205 GLY A N 1
ATOM 1611 C CA . GLY A 1 205 ? 6.453 13.488 -16.589 1.00 83.94 205 GLY A CA 1
ATOM 1612 C C . GLY A 1 205 ? 7.933 13.581 -16.943 1.00 83.94 205 GLY A C 1
ATOM 1613 O O . GLY A 1 205 ? 8.323 14.501 -17.650 1.00 83.94 205 GLY A O 1
ATOM 1614 N N . GLN A 1 206 ? 8.741 12.635 -16.464 1.00 87.00 206 GLN A N 1
ATOM 1615 C CA . GLN A 1 206 ? 10.151 12.504 -16.836 1.00 87.00 206 GLN A CA 1
ATOM 1616 C C . GLN A 1 206 ? 10.267 11.537 -18.026 1.00 87.00 206 GLN A C 1
ATOM 1618 O O . GLN A 1 206 ? 10.058 10.332 -17.816 1.00 87.00 206 GLN A O 1
ATOM 1623 N N . PRO A 1 207 ? 10.547 12.032 -19.249 1.00 91.62 207 PRO A N 1
ATOM 1624 C CA . PRO A 1 207 ? 10.604 11.200 -20.444 1.00 91.62 207 PRO A CA 1
ATOM 1625 C C . PRO A 1 207 ? 11.714 10.154 -20.343 1.00 91.62 207 PRO A C 1
ATOM 1627 O O . PRO A 1 207 ? 12.846 10.475 -19.969 1.00 91.62 207 PRO A O 1
ATOM 1630 N N . ARG A 1 208 ? 11.387 8.896 -20.652 1.00 94.56 208 ARG A N 1
ATOM 1631 C CA . ARG A 1 208 ? 12.323 7.779 -20.479 1.00 94.56 208 ARG A CA 1
ATOM 1632 C C . ARG A 1 208 ? 11.977 6.550 -21.310 1.00 94.56 208 ARG A C 1
ATOM 1634 O O . ARG A 1 208 ? 10.806 6.299 -21.600 1.00 94.56 208 ARG A O 1
ATOM 1641 N N . ILE A 1 209 ? 13.008 5.782 -21.635 1.00 95.31 209 ILE A N 1
ATOM 1642 C CA . ILE A 1 209 ? 12.941 4.463 -22.263 1.00 95.31 209 ILE A CA 1
ATOM 1643 C C . ILE A 1 209 ? 13.440 3.456 -21.231 1.00 95.31 209 ILE A C 1
ATOM 1645 O O . ILE A 1 209 ? 14.507 3.645 -20.659 1.00 95.31 209 ILE A O 1
ATOM 1649 N N . VAL A 1 210 ? 12.664 2.408 -20.986 1.00 95.69 210 VAL A N 1
ATOM 1650 C CA . VAL A 1 210 ? 12.977 1.355 -20.021 1.00 95.69 210 VAL A CA 1
ATOM 1651 C C . VAL A 1 210 ? 13.280 0.073 -20.777 1.00 95.69 210 VAL A C 1
ATOM 1653 O O . VAL A 1 210 ? 12.428 -0.393 -21.536 1.00 95.69 210 VAL A O 1
ATOM 1656 N N . LEU A 1 211 ? 14.467 -0.486 -20.560 1.00 95.94 211 LEU A N 1
ATOM 1657 C CA . LEU A 1 211 ? 14.911 -1.759 -21.113 1.00 95.94 211 LEU A CA 1
ATOM 1658 C C . LEU A 1 211 ? 14.879 -2.830 -20.019 1.00 95.94 211 LEU A C 1
ATOM 1660 O O . LEU A 1 211 ? 15.645 -2.789 -19.057 1.00 95.94 211 LEU A O 1
ATOM 1664 N N . PHE A 1 212 ? 13.982 -3.797 -20.168 1.00 95.06 212 PHE A N 1
ATOM 1665 C CA . PHE A 1 212 ? 13.959 -5.010 -19.356 1.00 95.06 212 PHE A CA 1
ATOM 1666 C C . PHE A 1 212 ? 14.844 -6.066 -20.022 1.00 95.06 212 PHE A C 1
ATOM 1668 O O . PHE A 1 212 ? 14.692 -6.298 -21.220 1.00 95.06 212 PHE A O 1
ATOM 1675 N N . GLY A 1 213 ? 15.728 -6.706 -19.252 1.00 89.06 213 GLY A N 1
ATOM 1676 C CA . GLY A 1 213 ? 16.569 -7.818 -19.713 1.00 89.06 213 GLY A CA 1
ATOM 1677 C C . GLY A 1 213 ? 17.756 -7.397 -20.584 1.00 89.06 213 GLY A C 1
ATOM 1678 O O . GLY A 1 213 ? 18.195 -8.196 -21.408 1.00 89.06 213 GLY A O 1
ATOM 1679 N N . ALA A 1 214 ? 18.216 -6.150 -20.434 1.00 79.00 214 ALA A N 1
ATOM 1680 C CA . ALA A 1 214 ? 19.408 -5.605 -21.089 1.00 79.00 214 ALA A CA 1
ATOM 1681 C C . ALA A 1 214 ? 20.671 -5.804 -20.240 1.00 79.00 214 ALA A C 1
ATOM 1683 O O . ALA A 1 214 ? 20.548 -5.778 -18.990 1.00 79.00 214 ALA A O 1
#

Foldseek 3Di:
DQVLVCVVPNPQWDDDDVVDIDGDDGPLCPVPVVLVVLLVVLADDDDDPVVLVVLLVVLLVCLQDNPPVVNSLSNLLSSAPVNLVSLLVQCPHPDLSSVLSSLLSNLQNVHVSSLVSLLCQLPPPPHPCNLVSLVSCLSRPDLVSSLVSLLVQCAPPDPVSVVSSVVSCVVSVHPQWDWDDPPVQEIEIEHQSYPDWDWDFDPPDRTYIYTRND